Protein AF-A0A2G8DDV3-F1 (afdb_monomer)

Nearest PDB structures (foldseek):
  3pe9-assembly3_C  TM=7.704E-01  e=3.439E-06  Acetivibrio thermocellus
  3pdd-assembly1_A  TM=7.423E-01  e=7.185E-06  Acetivibrio thermocellus ATCC 27405
  3pe9-assembly4_D  TM=7.395E-01  e=3.334E-05  Acetivibrio thermocellus
  6fg9-assembly1_B  TM=5.458E-01  e=4.817E-03  Mus musculus
  6fg9-assembly1_A  TM=5.424E-01  e=6.158E-03  Mus musculus

pLDDT: mean 86.46, std 18.47, range [26.22, 98.81]

Radius of gyration: 33.82 Å; Cα contacts (8 Å, |Δi|>4): 525; chains: 1; bounding box: 75×40×112 Å

Foldseek 3Di:
DDPDPPDDDDPVVVPPPDDDDPPCPPPDPPDDPDDPPPDPPDAFAKAWDDWDAEEDQDQKIKTFIGTPDPVFAFQWKWKDKPPDDTDTDGPDGMDIDGDDDFAKMKMWMWTATPVRDIHPIDIGIYGNAFDDDEEEEEQQLDPVSVLLVVLCVVLVHDYHYDNQDALVNDDLVHAREYEYEFFHDPVSCVVVVHDLVNSLVRLLSNLVSCVVRNHAYEYEYEPACVRDDDSSVVVCVRRLLSHQAYEYAARNCVVVPSVVSCVVNVHHYDYDVHSSCVSVVSCVRGVD

Solvent-accessible surface area (backbone atoms only — not comparable to full-atom values): 16547 Å² total; per-residue (Å²): 141,82,86,82,80,83,84,74,94,69,70,83,73,74,72,74,81,79,84,86,68,96,85,54,91,86,78,71,79,81,72,83,80,79,80,80,79,80,75,82,78,77,76,56,47,58,43,85,72,47,55,67,62,51,74,38,74,66,66,57,46,54,38,30,49,47,69,71,54,85,86,62,59,72,61,30,26,34,34,28,53,69,85,52,70,79,39,87,48,46,84,65,51,68,47,76,50,62,80,73,70,77,26,81,47,36,44,36,39,30,43,26,31,77,86,69,51,67,31,58,67,46,74,40,53,30,26,33,38,70,48,66,37,32,34,39,28,36,42,42,49,21,80,39,42,58,63,49,54,53,28,36,54,76,34,70,52,75,66,49,80,43,63,75,74,54,39,89,75,63,42,69,83,68,31,16,23,39,38,36,22,52,24,58,27,71,67,47,26,54,77,69,76,44,51,73,68,58,47,55,50,50,53,49,45,34,53,55,41,28,59,76,61,68,29,45,32,31,36,36,35,61,66,36,52,89,58,58,52,72,70,26,44,55,50,47,69,63,48,51,78,67,21,68,32,37,41,32,25,46,63,52,39,76,83,43,58,58,59,55,50,24,63,75,59,74,27,50,76,46,72,26,92,45,70,79,50,48,24,53,58,49,15,69,61,60,59,91

Structure (mmCIF, N/CA/C/O backbone):
data_AF-A0A2G8DDV3-F1
#
_entry.id   AF-A0A2G8DDV3-F1
#
loop_
_atom_site.group_PDB
_atom_site.id
_atom_site.type_symbol
_atom_site.label_atom_id
_atom_site.label_alt_id
_atom_site.label_comp_id
_atom_site.label_asym_id
_atom_site.label_entity_id
_atom_site.label_seq_id
_atom_site.pdbx_PDB_ins_code
_atom_site.Cartn_x
_atom_site.Cartn_y
_atom_site.Cartn_z
_atom_site.occupancy
_atom_site.B_iso_or_equiv
_atom_site.auth_seq_id
_atom_site.auth_comp_id
_atom_site.auth_asym_id
_atom_site.auth_atom_id
_atom_site.pdbx_PDB_model_num
ATOM 1 N N . MET A 1 1 ? 45.404 6.954 -45.451 1.00 35.91 1 MET A N 1
ATOM 2 C CA . MET A 1 1 ? 45.390 7.289 -46.895 1.00 35.91 1 MET A CA 1
ATOM 3 C C . MET A 1 1 ? 45.253 6.018 -47.728 1.00 35.91 1 MET A C 1
ATOM 5 O O . MET A 1 1 ? 46.251 5.407 -48.080 1.00 35.91 1 MET A O 1
ATOM 9 N N . LYS A 1 2 ? 44.024 5.609 -48.042 1.00 26.22 2 LYS A N 1
ATOM 10 C CA . LYS A 1 2 ? 43.737 4.713 -49.169 1.00 26.22 2 LYS A CA 1
ATOM 11 C C . LYS A 1 2 ? 42.512 5.295 -49.867 1.00 26.22 2 LYS A C 1
ATOM 13 O O . LYS A 1 2 ? 41.401 5.153 -49.383 1.00 26.22 2 LYS A O 1
ATOM 18 N N . ARG A 1 3 ? 42.755 6.058 -50.936 1.00 29.06 3 ARG A N 1
ATOM 19 C CA . ARG A 1 3 ? 41.715 6.502 -51.867 1.00 29.06 3 ARG A CA 1
ATOM 20 C C . ARG A 1 3 ? 41.417 5.310 -52.770 1.00 29.06 3 ARG A C 1
ATOM 22 O O . ARG A 1 3 ? 42.224 5.002 -53.643 1.00 29.06 3 ARG A O 1
ATOM 29 N N . SER A 1 4 ? 40.313 4.617 -52.523 1.00 29.53 4 SER A N 1
ATOM 30 C CA . SER A 1 4 ? 39.780 3.657 -53.487 1.00 29.53 4 SER A CA 1
ATOM 31 C C . SER A 1 4 ? 39.094 4.446 -54.594 1.00 29.53 4 SER A C 1
ATOM 33 O O . SER A 1 4 ? 38.025 5.013 -54.403 1.00 29.53 4 SER A O 1
ATOM 35 N N . VAL A 1 5 ? 39.764 4.533 -55.740 1.00 35.25 5 VAL A N 1
ATOM 36 C CA . VAL A 1 5 ? 39.204 5.056 -56.985 1.00 35.25 5 VAL A CA 1
ATOM 37 C C . VAL A 1 5 ? 38.315 3.960 -57.567 1.00 35.25 5 VAL A C 1
ATOM 39 O O . VAL A 1 5 ? 38.819 3.005 -58.153 1.00 35.25 5 VAL A O 1
ATOM 42 N N . VAL A 1 6 ? 36.997 4.067 -57.389 1.00 33.72 6 VAL A N 1
ATOM 43 C CA . VAL A 1 6 ? 36.037 3.250 -58.144 1.00 33.72 6 VAL A CA 1
ATOM 44 C C . VAL A 1 6 ? 35.748 3.980 -59.453 1.00 33.72 6 VAL A C 1
ATOM 46 O O . VAL A 1 6 ? 34.862 4.820 -59.562 1.00 33.72 6 VAL A O 1
ATOM 49 N N . LEU A 1 7 ? 36.584 3.680 -60.443 1.00 37.41 7 LEU A N 1
ATOM 50 C CA . LEU A 1 7 ? 36.400 4.007 -61.850 1.00 37.41 7 LEU A CA 1
ATOM 51 C C . LEU A 1 7 ? 35.442 2.966 -62.445 1.00 37.41 7 LEU A C 1
ATOM 53 O O . LEU A 1 7 ? 35.885 1.865 -62.755 1.00 37.41 7 LEU A O 1
ATOM 57 N N . PHE A 1 8 ? 34.153 3.272 -62.615 1.00 32.81 8 PHE A N 1
ATOM 58 C CA . PHE A 1 8 ? 33.257 2.382 -63.365 1.00 32.81 8 PHE A CA 1
ATOM 59 C C . PHE A 1 8 ? 32.328 3.154 -64.314 1.00 32.81 8 PHE A C 1
ATOM 61 O O . PHE A 1 8 ? 31.275 3.660 -63.949 1.00 32.81 8 PHE A O 1
ATOM 68 N N . MET A 1 9 ? 32.774 3.233 -65.572 1.00 33.78 9 MET A N 1
ATOM 69 C CA . MET A 1 9 ? 31.971 2.889 -66.755 1.00 33.78 9 MET A CA 1
ATOM 70 C C . MET A 1 9 ? 30.574 3.523 -66.931 1.00 33.78 9 MET A C 1
ATOM 72 O O . MET A 1 9 ? 29.669 2.849 -67.405 1.00 33.78 9 MET A O 1
ATOM 76 N N . ILE A 1 10 ? 30.371 4.814 -66.652 1.00 33.78 10 ILE A N 1
ATOM 77 C CA . ILE A 1 10 ? 29.130 5.497 -67.104 1.00 33.78 10 ILE A CA 1
ATOM 78 C C . ILE A 1 10 ? 29.400 6.661 -68.076 1.00 33.78 10 ILE A C 1
ATOM 80 O O . ILE A 1 10 ? 28.550 7.005 -68.891 1.00 33.78 10 ILE A O 1
ATOM 84 N N . ILE A 1 11 ? 30.623 7.199 -68.130 1.00 35.09 11 ILE A N 1
ATOM 85 C CA . ILE A 1 11 ? 30.911 8.414 -68.923 1.00 35.09 11 ILE A CA 1
ATOM 86 C C . ILE A 1 11 ? 31.307 8.123 -70.392 1.00 35.09 11 ILE A C 1
ATOM 88 O O . ILE A 1 11 ? 31.357 9.029 -71.217 1.00 35.09 11 ILE A O 1
ATOM 92 N N . MET A 1 12 ? 31.509 6.862 -70.794 1.00 37.34 12 MET A N 1
ATOM 93 C CA . MET A 1 12 ? 31.898 6.524 -72.182 1.00 37.34 12 MET A CA 1
ATOM 94 C C . MET A 1 12 ? 30.744 6.523 -73.204 1.00 37.34 12 MET A C 1
ATOM 96 O O . MET A 1 12 ? 31.004 6.337 -74.388 1.00 37.34 12 MET A O 1
ATOM 100 N N . ALA A 1 13 ? 29.490 6.750 -72.794 1.00 34.31 13 ALA A N 1
ATOM 101 C CA . ALA A 1 13 ? 28.354 6.825 -73.724 1.00 34.31 13 ALA A CA 1
ATOM 102 C C . ALA A 1 13 ? 27.975 8.266 -74.122 1.00 34.31 13 ALA A C 1
ATOM 104 O O . ALA A 1 13 ? 27.385 8.469 -75.180 1.00 34.31 13 ALA A O 1
ATOM 105 N N . LEU A 1 14 ? 28.346 9.278 -73.326 1.00 33.53 14 LEU A N 1
ATOM 106 C CA . LEU A 1 14 ? 27.946 10.670 -73.584 1.00 33.53 14 LEU A CA 1
ATOM 107 C C . LEU A 1 14 ? 28.971 11.481 -74.396 1.00 33.53 14 LEU A C 1
ATOM 109 O O . LEU A 1 14 ? 28.662 12.576 -74.854 1.00 33.53 14 LEU A O 1
ATOM 113 N N . VAL A 1 15 ? 30.179 10.947 -74.607 1.00 39.88 15 VAL A N 1
ATOM 114 C CA . VAL A 1 15 ? 31.268 11.649 -75.319 1.00 39.88 15 VAL A CA 1
ATOM 115 C C . VAL A 1 15 ? 31.214 11.442 -76.846 1.00 39.88 15 VAL A C 1
ATOM 117 O O . VAL A 1 15 ? 31.909 12.129 -77.585 1.00 39.88 15 VAL A O 1
ATOM 120 N N . PHE A 1 16 ? 30.341 10.569 -77.366 1.00 38.19 16 PHE A N 1
ATOM 121 C CA . PHE A 1 16 ? 30.299 10.243 -78.803 1.00 38.19 16 PHE A CA 1
ATOM 122 C C . PHE A 1 16 ? 29.261 11.003 -79.655 1.00 38.19 16 PHE A C 1
ATOM 124 O O . PHE A 1 16 ? 29.126 10.697 -80.836 1.00 38.19 16 PHE A O 1
ATOM 131 N N . VAL A 1 17 ? 28.551 12.008 -79.121 1.00 41.81 17 VAL A N 1
ATOM 132 C CA . VAL A 1 17 ? 27.507 12.737 -79.889 1.00 41.81 17 VAL A CA 1
ATOM 133 C C . VAL A 1 17 ? 27.981 14.072 -80.489 1.00 41.81 17 VAL A C 1
ATOM 135 O O . VAL A 1 17 ? 27.281 14.659 -81.306 1.00 41.81 17 VAL A O 1
ATOM 138 N N . PHE A 1 18 ? 29.204 14.530 -80.211 1.00 41.84 18 PHE A N 1
ATOM 139 C CA . PHE A 1 18 ? 29.724 15.776 -80.795 1.00 41.84 18 PHE A CA 1
ATOM 140 C C . PHE A 1 18 ? 31.041 15.563 -81.545 1.00 41.84 18 PHE A C 1
ATOM 142 O O . PHE A 1 18 ? 32.090 16.065 -81.158 1.00 41.84 18 PHE A O 1
ATOM 149 N N . SER A 1 19 ? 30.985 14.833 -82.660 1.00 45.56 19 SER A N 1
ATOM 150 C CA . SER A 1 19 ? 32.029 14.877 -83.688 1.00 45.56 19 SER A CA 1
ATOM 151 C C . SER A 1 19 ? 31.437 15.527 -84.937 1.00 45.56 19 SER A C 1
ATOM 153 O O . SER A 1 19 ? 30.688 14.890 -85.672 1.00 45.56 19 SER A O 1
ATOM 155 N N . GLY A 1 20 ? 31.701 16.823 -85.135 1.00 46.66 20 GLY A N 1
ATOM 156 C CA . GLY A 1 20 ? 31.293 17.520 -86.361 1.00 46.66 20 GLY A CA 1
ATOM 157 C C . GLY A 1 20 ? 30.912 18.996 -86.242 1.00 46.66 20 GLY A C 1
ATOM 158 O O . GLY A 1 20 ? 30.152 19.471 -87.079 1.00 46.66 20 GLY A O 1
ATOM 159 N N . CYS A 1 21 ? 31.389 19.743 -85.241 1.00 42.66 21 CYS A N 1
ATOM 160 C CA . CYS A 1 21 ? 31.184 21.194 -85.222 1.00 42.66 21 CYS A CA 1
ATOM 161 C C . CYS A 1 21 ? 32.408 21.921 -84.644 1.00 42.66 21 CYS A C 1
ATOM 163 O O . CYS A 1 21 ? 32.582 21.995 -83.431 1.00 42.66 21 CYS A O 1
ATOM 165 N N . ASP A 1 22 ? 33.244 22.482 -85.520 1.00 50.69 22 ASP A N 1
ATOM 166 C CA . ASP A 1 22 ? 34.456 23.256 -85.183 1.00 50.69 22 ASP A CA 1
ATOM 167 C C . ASP A 1 22 ? 34.160 24.666 -84.615 1.00 50.69 22 ASP A C 1
ATOM 169 O O . ASP A 1 22 ? 35.041 25.516 -84.526 1.00 50.69 22 ASP A O 1
ATOM 173 N N . ALA A 1 23 ? 32.918 24.938 -84.198 1.00 45.28 23 ALA A N 1
ATOM 174 C CA . ALA A 1 23 ? 32.485 26.247 -83.695 1.00 45.28 23 ALA A CA 1
ATOM 175 C C . ALA A 1 23 ? 32.299 26.319 -82.163 1.00 45.28 23 ALA A C 1
ATOM 177 O O . ALA A 1 23 ? 31.832 27.336 -81.658 1.00 45.28 23 ALA A O 1
ATOM 178 N N . LEU A 1 24 ? 32.659 25.273 -81.407 1.00 45.22 24 LEU A N 1
ATOM 179 C CA . LEU A 1 24 ? 32.423 25.200 -79.950 1.00 45.22 24 LEU A CA 1
ATOM 180 C C . LEU A 1 24 ? 33.677 24.941 -79.095 1.00 45.22 24 LEU A C 1
ATOM 182 O O . LEU A 1 24 ? 33.560 24.749 -77.887 1.00 45.22 24 LEU A O 1
ATOM 186 N N . GLN A 1 25 ? 34.884 25.017 -79.669 1.00 45.94 25 GLN A N 1
ATOM 187 C CA . GLN A 1 25 ? 36.150 24.818 -78.934 1.00 45.94 25 GLN A CA 1
ATOM 188 C C . GLN A 1 25 ? 36.437 25.871 -77.839 1.00 45.94 25 GLN A C 1
ATOM 190 O O . GLN A 1 25 ? 37.397 25.718 -77.090 1.00 45.94 25 GLN A O 1
ATOM 195 N N . GLY A 1 26 ? 35.617 26.921 -77.713 1.00 46.78 26 GLY A N 1
ATOM 196 C CA . GLY A 1 26 ? 35.783 27.983 -76.714 1.00 46.78 26 GLY A CA 1
ATOM 197 C C . GLY A 1 26 ? 34.807 27.966 -75.531 1.00 46.78 26 GLY A C 1
ATOM 198 O O . GLY A 1 26 ? 34.921 28.840 -74.678 1.00 46.78 26 GLY A O 1
ATOM 199 N N . LEU A 1 27 ? 33.843 27.036 -75.464 1.00 43.50 27 LEU A N 1
ATOM 200 C CA . LEU A 1 27 ? 32.751 27.097 -74.472 1.00 43.50 27 LEU A CA 1
ATOM 201 C C . LEU A 1 27 ? 32.620 25.850 -73.589 1.00 43.50 27 LEU A C 1
ATOM 203 O O . LEU A 1 27 ? 31.537 25.550 -73.102 1.00 43.50 27 LEU A O 1
ATOM 207 N N . LEU A 1 28 ? 33.698 25.100 -73.384 1.00 43.16 28 LEU A N 1
ATOM 208 C CA . LEU A 1 28 ? 33.704 23.982 -72.442 1.00 43.16 28 LEU A CA 1
ATOM 209 C C . LEU A 1 28 ? 35.059 23.932 -71.738 1.00 43.16 28 LEU A C 1
ATOM 211 O O . LEU A 1 28 ? 35.923 23.129 -72.075 1.00 43.16 28 LEU A O 1
ATOM 215 N N . SER A 1 29 ? 35.245 24.804 -70.749 1.00 48.34 29 SER A N 1
ATOM 216 C CA . SER A 1 29 ? 36.131 24.463 -69.638 1.00 48.34 29 SER A CA 1
ATOM 217 C C . SER A 1 29 ? 35.295 23.593 -68.702 1.00 48.34 29 SER A C 1
ATOM 219 O O . SER A 1 29 ? 34.341 24.121 -68.129 1.00 48.34 29 SER A O 1
ATOM 221 N N . PRO A 1 30 ? 35.546 22.278 -68.573 1.00 52.75 30 PRO A N 1
ATOM 222 C CA . PRO A 1 30 ? 34.836 21.490 -67.582 1.00 52.75 30 PRO A CA 1
ATOM 223 C C . PRO A 1 30 ? 35.307 21.962 -66.207 1.00 52.75 30 PRO A C 1
ATOM 225 O O . PRO A 1 30 ? 36.415 21.642 -65.775 1.00 52.75 30 PRO A O 1
ATOM 228 N N . GLU A 1 31 ? 34.495 22.771 -65.530 1.00 56.03 31 GLU A N 1
ATOM 229 C CA . GLU A 1 31 ? 34.665 22.965 -64.095 1.00 56.03 31 GLU A CA 1
ATOM 230 C C . GLU A 1 31 ? 34.527 21.585 -63.429 1.00 56.03 31 GLU A C 1
ATOM 232 O O . GLU A 1 31 ? 33.610 20.830 -63.776 1.00 56.03 31 GLU A O 1
ATOM 237 N N . PRO A 1 32 ? 35.449 21.187 -62.536 1.00 53.03 32 PRO A N 1
ATOM 238 C CA . PRO A 1 32 ? 35.330 19.913 -61.848 1.00 53.03 32 PRO A CA 1
ATOM 239 C C . PRO A 1 32 ? 34.059 19.933 -60.993 1.00 53.03 32 PRO A C 1
ATOM 241 O O . PRO A 1 32 ? 33.961 20.680 -60.025 1.00 53.03 32 PRO A O 1
ATOM 244 N N . VAL A 1 33 ? 33.077 19.110 -61.360 1.00 55.12 33 VAL A N 1
ATOM 245 C CA . VAL A 1 33 ? 31.898 18.860 -60.527 1.00 55.12 33 VAL A CA 1
ATOM 246 C C . VAL A 1 33 ? 32.346 17.968 -59.371 1.00 55.12 33 VAL A C 1
ATOM 248 O O . VAL A 1 33 ? 32.569 16.770 -59.555 1.00 55.12 33 VAL A O 1
ATOM 251 N N . GLU A 1 34 ? 32.520 18.545 -58.182 1.00 55.88 34 GLU A N 1
ATOM 252 C CA . GLU A 1 34 ? 32.677 17.762 -56.957 1.00 55.88 34 GLU A CA 1
ATOM 253 C C . GLU A 1 34 ? 31.328 17.126 -56.606 1.00 55.88 34 GLU A C 1
ATOM 255 O O . GLU A 1 34 ? 30.378 17.797 -56.209 1.00 55.88 34 GLU A O 1
ATOM 260 N N . VAL A 1 35 ? 31.231 15.808 -56.778 1.00 54.25 35 VAL A N 1
ATOM 261 C CA . VAL A 1 35 ? 30.110 15.027 -56.253 1.00 54.25 35 VAL A CA 1
ATOM 262 C C . VAL A 1 35 ? 30.344 14.855 -54.755 1.00 54.25 35 VAL A C 1
ATOM 264 O O . VAL A 1 35 ? 31.166 14.037 -54.341 1.00 54.25 35 VAL A O 1
ATOM 267 N N . ILE A 1 36 ? 29.643 15.644 -53.942 1.00 59.91 36 ILE A N 1
ATOM 268 C CA . ILE A 1 36 ? 29.572 15.433 -52.496 1.00 59.91 36 ILE A CA 1
ATOM 269 C C . ILE A 1 36 ? 28.618 14.257 -52.279 1.00 59.91 36 ILE A C 1
ATOM 271 O O . ILE A 1 36 ? 27.412 14.380 -52.476 1.00 59.91 36 ILE A O 1
ATOM 275 N N . VAL A 1 37 ? 29.167 13.092 -51.934 1.00 60.59 37 VAL A N 1
ATOM 276 C CA . VAL A 1 37 ? 28.365 11.980 -51.418 1.00 60.59 37 VAL A CA 1
ATOM 277 C C . VAL A 1 37 ? 28.055 12.323 -49.966 1.00 60.59 37 VAL A C 1
ATOM 279 O O . VAL A 1 37 ? 28.925 12.206 -49.105 1.00 60.59 37 VAL A O 1
ATOM 282 N N . GLU A 1 38 ? 26.844 12.809 -49.703 1.00 56.94 38 GLU A N 1
ATOM 283 C CA . GLU A 1 38 ? 26.316 12.859 -48.342 1.00 56.94 38 GLU A CA 1
ATOM 284 C C . GLU A 1 38 ? 26.029 11.416 -47.920 1.00 56.94 38 GLU A C 1
ATOM 286 O O . GLU A 1 38 ? 25.061 10.796 -48.357 1.00 56.94 38 GLU A O 1
ATOM 291 N N . GLU A 1 39 ? 26.949 10.835 -47.156 1.00 59.25 39 GLU A N 1
ATOM 292 C CA . GLU A 1 39 ? 26.774 9.510 -46.576 1.00 59.25 39 GLU A CA 1
ATOM 293 C C . GLU A 1 39 ? 25.693 9.618 -45.493 1.00 59.25 39 GLU A C 1
ATOM 295 O O . GLU A 1 39 ? 25.863 10.318 -44.493 1.00 59.25 39 GLU A O 1
ATOM 300 N N . GLU A 1 40 ? 24.544 8.985 -45.729 1.00 56.00 40 GLU A N 1
ATOM 301 C CA . GLU A 1 40 ? 23.436 8.952 -44.778 1.00 56.00 40 GLU A CA 1
ATOM 302 C C . GLU A 1 40 ? 23.895 8.193 -43.526 1.00 56.00 40 GLU A C 1
ATOM 304 O O . GLU A 1 40 ? 24.051 6.971 -43.526 1.00 56.00 40 GLU A O 1
ATOM 309 N N . THR A 1 41 ? 24.184 8.924 -42.449 1.00 58.22 41 THR A N 1
ATOM 310 C CA . THR A 1 41 ? 24.564 8.319 -41.173 1.00 58.22 41 THR A CA 1
ATOM 311 C C . THR A 1 41 ? 23.350 7.626 -40.568 1.00 58.22 41 THR A C 1
ATOM 313 O O . THR A 1 41 ? 22.505 8.277 -39.954 1.00 58.22 41 THR A O 1
ATOM 316 N N . VAL A 1 42 ? 23.269 6.304 -40.728 1.00 66.62 42 VAL A N 1
ATOM 317 C CA . VAL A 1 42 ? 22.264 5.477 -40.053 1.00 66.62 42 VAL A CA 1
ATOM 318 C C . VAL A 1 42 ? 22.492 5.573 -38.546 1.00 66.62 42 VAL A C 1
ATOM 320 O O . VAL A 1 42 ? 23.534 5.160 -38.025 1.00 66.62 42 VAL A O 1
ATOM 323 N N . GLU A 1 43 ? 21.529 6.159 -37.840 1.00 81.06 43 GLU A N 1
ATOM 324 C CA . GLU A 1 43 ? 21.604 6.314 -36.393 1.00 81.06 43 GLU A CA 1
ATOM 325 C C . GLU A 1 43 ? 21.608 4.950 -35.691 1.00 81.06 43 GLU A C 1
ATOM 327 O O . GLU A 1 43 ? 20.745 4.105 -35.920 1.00 81.06 43 GLU A O 1
ATOM 332 N N . PHE A 1 44 ? 22.565 4.739 -34.786 1.00 91.88 44 PHE A N 1
ATOM 333 C CA . PHE A 1 44 ? 22.648 3.504 -34.013 1.00 91.88 44 PHE A CA 1
ATOM 334 C C . PHE A 1 44 ? 21.599 3.510 -32.893 1.00 91.88 44 PHE A C 1
ATOM 336 O O . PHE A 1 44 ? 21.751 4.177 -31.863 1.00 91.88 44 PHE A O 1
ATOM 343 N N . ARG A 1 45 ? 20.520 2.754 -33.100 1.00 93.25 45 ARG A N 1
ATOM 344 C CA . ARG A 1 45 ? 19.363 2.693 -32.206 1.00 93.25 45 ARG A CA 1
ATOM 345 C C . ARG A 1 45 ? 18.972 1.261 -31.868 1.00 93.25 45 ARG A C 1
ATOM 347 O O . ARG A 1 45 ? 19.188 0.326 -32.632 1.00 93.25 45 ARG A O 1
ATOM 354 N N . ILE A 1 46 ? 18.372 1.125 -30.698 1.00 95.88 46 ILE A N 1
ATOM 355 C CA . ILE A 1 46 ? 17.731 -0.088 -30.197 1.00 95.88 46 ILE A CA 1
ATOM 356 C C . ILE A 1 46 ? 16.276 0.265 -29.858 1.00 95.88 46 ILE A C 1
ATOM 358 O O . ILE A 1 46 ? 15.985 1.415 -29.522 1.00 95.88 46 ILE A O 1
ATOM 362 N N . ALA A 1 47 ? 15.373 -0.713 -29.907 1.00 96.19 47 ALA A N 1
ATOM 363 C CA . ALA A 1 47 ? 13.943 -0.544 -29.651 1.00 96.19 47 ALA A CA 1
ATOM 364 C C . ALA A 1 47 ? 13.478 -1.306 -28.400 1.00 96.19 47 ALA A C 1
ATOM 366 O O . ALA A 1 47 ? 13.980 -2.387 -28.083 1.00 96.19 47 ALA A O 1
ATOM 367 N N . LYS A 1 48 ? 12.484 -0.751 -27.692 1.00 97.06 48 LYS A N 1
ATOM 368 C CA . LYS A 1 48 ? 11.825 -1.426 -26.562 1.00 97.06 48 LYS A CA 1
ATOM 369 C C . LYS A 1 48 ? 10.910 -2.534 -27.077 1.00 97.06 48 LYS A C 1
ATOM 371 O O . LYS A 1 48 ? 10.083 -2.277 -27.946 1.00 97.06 48 LYS A O 1
ATOM 376 N N . VAL A 1 49 ? 10.995 -3.718 -26.475 1.00 97.38 49 VAL A N 1
ATOM 377 C CA . VAL A 1 49 ? 10.092 -4.845 -26.756 1.00 97.38 49 VAL A CA 1
ATOM 378 C C . VAL A 1 49 ? 9.102 -5.036 -25.602 1.00 97.38 49 VAL A C 1
ATOM 380 O O . VAL A 1 49 ? 7.894 -4.983 -25.817 1.00 97.38 49 VAL A O 1
ATOM 383 N N . LYS A 1 50 ? 9.591 -5.190 -24.364 1.00 95.62 50 LYS A N 1
ATOM 384 C CA . LYS A 1 50 ? 8.773 -5.345 -23.147 1.00 95.62 50 LYS A CA 1
ATOM 385 C C . LYS A 1 50 ? 9.412 -4.607 -21.974 1.00 95.62 50 LYS A C 1
ATOM 387 O O . LYS A 1 50 ? 10.621 -4.401 -21.930 1.00 95.62 50 LYS A O 1
ATOM 392 N N . GLY A 1 51 ? 8.590 -4.195 -21.022 1.00 93.12 51 GLY A N 1
ATOM 393 C CA . GLY A 1 51 ? 9.028 -3.649 -19.742 1.00 93.12 51 GLY A CA 1
ATOM 394 C C . GLY A 1 51 ? 7.906 -2.879 -19.063 1.00 93.12 51 GLY A C 1
ATOM 395 O O . GLY A 1 51 ? 6.972 -2.455 -19.750 1.00 93.12 51 GLY A O 1
ATOM 396 N N . PRO A 1 52 ? 7.972 -2.688 -17.737 1.00 88.88 52 PRO A N 1
ATOM 397 C CA . PRO A 1 52 ? 6.997 -1.871 -17.038 1.00 88.88 52 PRO A CA 1
ATOM 398 C C . PRO A 1 52 ? 7.045 -0.427 -17.543 1.00 88.88 52 PRO A C 1
ATOM 400 O O . PRO A 1 52 ? 8.099 0.126 -17.875 1.00 88.88 52 PRO A O 1
ATOM 403 N N . SER A 1 53 ? 5.879 0.201 -17.567 1.00 80.88 53 SER A N 1
ATOM 404 C CA . SER A 1 53 ? 5.716 1.626 -17.829 1.00 80.88 53 SER A CA 1
ATOM 405 C C . SER A 1 53 ? 4.711 2.186 -16.840 1.00 80.88 53 SER A C 1
ATOM 407 O O . SER A 1 53 ? 3.690 1.551 -16.592 1.00 80.88 53 SER A O 1
ATOM 409 N N . GLY A 1 54 ? 4.967 3.374 -16.299 1.00 78.38 54 GLY A N 1
ATOM 410 C CA . GLY A 1 54 ? 4.085 3.930 -15.273 1.00 78.38 54 GLY A CA 1
ATOM 411 C C . GLY A 1 54 ? 4.213 3.165 -13.955 1.00 78.38 54 GLY A C 1
ATOM 412 O O . GLY A 1 54 ? 5.323 2.853 -13.541 1.00 78.38 54 GLY A O 1
ATOM 413 N N . ARG A 1 55 ? 3.105 2.894 -13.262 1.00 73.94 55 ARG A N 1
ATOM 414 C CA . ARG A 1 55 ? 3.118 2.219 -11.952 1.00 73.94 55 ARG A CA 1
ATOM 415 C C . ARG A 1 55 ? 3.031 0.697 -12.091 1.00 73.94 55 ARG A C 1
ATOM 417 O O . ARG A 1 55 ? 2.347 0.209 -12.980 1.00 73.94 55 ARG A O 1
ATOM 424 N N . THR A 1 56 ? 3.710 -0.024 -11.203 1.00 79.38 56 THR A N 1
ATOM 425 C CA . THR A 1 56 ? 3.701 -1.492 -11.113 1.00 79.38 56 THR A CA 1
ATOM 426 C C . THR A 1 56 ? 3.738 -1.926 -9.648 1.00 79.38 56 THR A C 1
ATOM 428 O O . THR A 1 56 ? 4.375 -1.263 -8.829 1.00 79.38 56 THR A O 1
ATOM 431 N N . ASP A 1 57 ? 3.080 -3.032 -9.329 1.00 76.50 57 ASP A N 1
ATOM 432 C CA . ASP A 1 57 ? 3.120 -3.740 -8.041 1.00 76.50 57 ASP A CA 1
ATOM 433 C C . ASP A 1 57 ? 3.961 -5.026 -8.109 1.00 76.50 57 ASP A C 1
ATOM 435 O O . ASP A 1 57 ? 4.241 -5.642 -7.085 1.00 76.50 57 ASP A O 1
ATOM 439 N N . GLU A 1 58 ? 4.392 -5.415 -9.309 1.00 83.56 58 GLU A N 1
ATOM 440 C CA . GLU A 1 58 ? 5.325 -6.519 -9.507 1.00 83.56 58 GLU A CA 1
ATOM 441 C C . GLU A 1 58 ? 6.634 -6.274 -8.745 1.00 83.56 58 GLU A C 1
ATOM 443 O O . GLU A 1 58 ? 7.253 -5.216 -8.878 1.00 83.56 58 GLU A O 1
ATOM 448 N N . GLU A 1 59 ? 7.099 -7.276 -7.996 1.00 83.50 59 GLU A N 1
ATOM 449 C CA . GLU A 1 59 ? 8.405 -7.265 -7.313 1.00 83.50 59 GLU A CA 1
ATOM 450 C C . GLU A 1 59 ? 9.576 -7.566 -8.266 1.00 83.50 59 GLU A C 1
ATOM 452 O O . GLU A 1 59 ? 10.752 -7.491 -7.887 1.00 83.50 59 GLU A O 1
ATOM 457 N N . THR A 1 60 ? 9.243 -7.943 -9.505 1.00 91.38 60 THR A N 1
ATOM 458 C CA . THR A 1 60 ? 10.182 -8.243 -10.584 1.00 91.38 60 THR A CA 1
ATOM 459 C C . THR A 1 60 ? 9.778 -7.524 -11.864 1.00 91.38 60 THR A C 1
ATOM 461 O O . THR A 1 60 ? 8.696 -7.736 -12.404 1.00 91.38 60 THR A O 1
ATOM 464 N N . ALA A 1 61 ? 10.692 -6.728 -12.406 1.00 94.06 61 ALA A N 1
ATOM 465 C CA . ALA A 1 61 ? 10.525 -6.034 -13.671 1.00 94.06 61 ALA A CA 1
ATOM 466 C C . ALA A 1 61 ? 11.365 -6.728 -14.743 1.00 94.06 61 ALA A C 1
ATOM 468 O O . ALA A 1 61 ? 12.587 -6.810 -14.617 1.00 94.06 61 ALA A O 1
ATOM 469 N N . VAL A 1 62 ? 10.715 -7.213 -15.803 1.00 96.56 62 VAL A N 1
ATOM 470 C CA . VAL A 1 62 ? 11.388 -7.846 -16.949 1.00 96.56 62 VAL A CA 1
ATOM 471 C C . VAL A 1 62 ? 11.434 -6.870 -18.118 1.00 96.56 62 VAL A C 1
ATOM 473 O O . VAL A 1 62 ? 10.387 -6.472 -18.631 1.00 96.56 62 VAL A O 1
ATOM 476 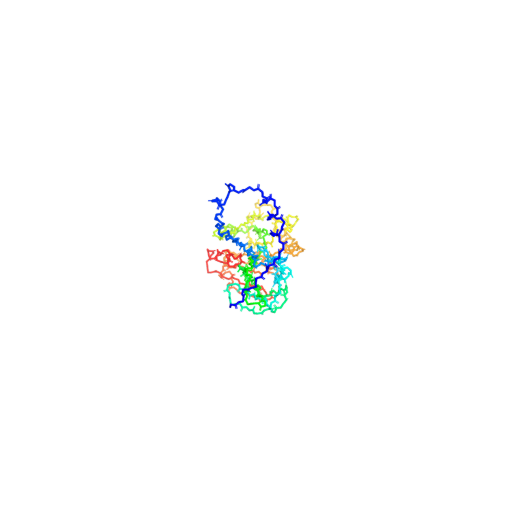N N . PHE A 1 63 ? 12.639 -6.505 -18.545 1.00 97.50 63 PHE A N 1
ATOM 477 C CA . PHE A 1 63 ? 12.907 -5.590 -19.653 1.00 97.50 63 PHE A CA 1
ATOM 478 C C . PHE A 1 63 ? 13.451 -6.366 -20.843 1.00 97.50 63 PHE A C 1
ATOM 480 O O . PHE A 1 63 ? 14.381 -7.148 -20.676 1.00 97.50 63 PHE A O 1
ATOM 487 N N . THR A 1 64 ? 12.924 -6.116 -22.039 1.00 98.06 64 THR A N 1
ATOM 488 C CA . THR A 1 64 ? 13.465 -6.677 -23.282 1.00 98.06 64 THR A CA 1
ATOM 489 C C . THR A 1 64 ? 13.607 -5.612 -24.356 1.00 98.06 64 THR A C 1
ATOM 491 O O . THR A 1 64 ? 12.790 -4.688 -24.461 1.00 98.06 64 THR A O 1
ATOM 494 N N . TRP A 1 65 ? 14.652 -5.741 -25.167 1.00 97.50 65 TRP A N 1
ATOM 495 C CA . TRP A 1 65 ? 14.972 -4.827 -26.263 1.00 97.50 65 TRP A CA 1
ATOM 496 C C . TRP A 1 65 ? 15.436 -5.584 -27.505 1.00 97.50 65 TRP A C 1
ATOM 498 O O . TRP A 1 65 ? 15.704 -6.781 -27.465 1.00 97.50 65 TRP A O 1
ATOM 508 N N . THR A 1 66 ? 15.521 -4.876 -28.626 1.00 96.31 66 THR A N 1
ATOM 509 C CA . THR A 1 66 ? 16.050 -5.408 -29.884 1.00 96.31 66 THR A CA 1
ATOM 510 C C . THR A 1 66 ? 16.844 -4.345 -30.637 1.00 96.31 66 THR A C 1
ATOM 512 O O . THR A 1 66 ? 16.689 -3.151 -30.374 1.00 96.31 66 THR A O 1
ATOM 515 N N . ILE A 1 67 ? 17.721 -4.769 -31.545 1.00 94.31 67 ILE A N 1
ATOM 516 C CA . ILE A 1 67 ? 18.472 -3.873 -32.425 1.00 94.31 67 ILE A CA 1
ATOM 517 C C . ILE A 1 67 ? 17.592 -3.437 -33.603 1.00 94.31 67 ILE A C 1
ATOM 519 O O . ILE A 1 67 ? 16.897 -4.266 -34.183 1.00 94.31 67 ILE A O 1
ATOM 523 N N . GLU A 1 68 ? 17.589 -2.145 -33.945 1.00 91.62 68 GLU A N 1
ATOM 524 C CA . GLU A 1 68 ? 16.819 -1.660 -35.107 1.00 91.62 68 GLU A CA 1
ATOM 525 C C . GLU A 1 68 ? 17.546 -1.923 -36.435 1.00 91.62 68 GLU A C 1
ATOM 527 O O . GLU A 1 68 ? 16.903 -2.108 -37.465 1.00 91.62 68 GLU A O 1
ATOM 532 N N . ASP A 1 69 ? 18.879 -1.971 -36.395 1.00 88.56 69 ASP A N 1
ATOM 533 C CA . ASP A 1 69 ? 19.764 -2.254 -37.526 1.00 88.56 69 ASP A CA 1
ATOM 534 C C . ASP A 1 69 ? 20.272 -3.711 -37.450 1.00 88.56 69 ASP A C 1
ATOM 536 O O . ASP A 1 69 ? 21.222 -3.990 -36.712 1.00 88.56 69 ASP A O 1
ATOM 540 N N . PRO A 1 70 ? 19.639 -4.666 -38.157 1.00 80.94 70 PRO A N 1
ATOM 541 C CA . PRO A 1 70 ? 19.963 -6.088 -38.041 1.00 80.94 70 PRO A CA 1
ATOM 542 C C . PRO A 1 70 ? 21.338 -6.450 -38.617 1.00 80.94 70 PRO A C 1
ATOM 544 O O . PRO A 1 70 ? 21.888 -7.490 -38.253 1.00 80.94 70 PRO A O 1
ATOM 547 N N . ASP A 1 71 ? 21.899 -5.612 -39.494 1.00 86.12 71 ASP A N 1
ATOM 548 C CA . ASP A 1 71 ? 23.217 -5.836 -40.094 1.00 86.12 71 ASP A CA 1
ATOM 549 C C . ASP A 1 71 ? 24.352 -5.360 -39.169 1.00 86.12 71 ASP A C 1
ATOM 551 O O . ASP A 1 71 ? 25.521 -5.731 -39.346 1.00 86.12 71 ASP A O 1
ATOM 555 N N . ARG A 1 72 ? 24.023 -4.567 -38.140 1.00 89.75 72 ARG A N 1
ATOM 556 C CA . ARG A 1 72 ? 24.986 -4.083 -37.152 1.00 89.75 72 ARG A CA 1
ATOM 557 C C . ARG A 1 72 ? 25.370 -5.179 -36.164 1.00 89.75 72 ARG A C 1
ATOM 559 O O . ARG A 1 72 ? 24.557 -5.692 -35.401 1.00 89.75 72 ARG A O 1
ATOM 566 N N . GLN A 1 73 ? 26.666 -5.473 -36.109 1.00 93.06 73 GLN A N 1
ATOM 567 C CA . GLN A 1 73 ? 27.221 -6.439 -35.164 1.00 93.06 73 GLN A CA 1
ATOM 568 C C . GLN A 1 73 ? 27.438 -5.803 -33.789 1.00 93.06 73 GLN A C 1
ATOM 570 O O . GLN A 1 73 ? 28.246 -4.883 -33.634 1.00 93.06 73 GLN A O 1
ATOM 575 N N . ILE A 1 74 ? 26.732 -6.327 -32.790 1.00 95.81 74 ILE A N 1
ATOM 576 C CA . ILE A 1 74 ? 26.826 -5.891 -31.396 1.00 95.81 74 ILE A CA 1
ATOM 577 C C . ILE A 1 74 ? 27.949 -6.652 -30.697 1.00 95.81 74 ILE A C 1
ATOM 579 O O . ILE A 1 74 ? 28.027 -7.876 -30.782 1.00 95.81 74 ILE A O 1
ATOM 583 N N . ALA A 1 75 ? 28.823 -5.913 -30.018 1.00 96.25 75 ALA A N 1
ATOM 584 C CA . ALA A 1 75 ? 29.861 -6.472 -29.161 1.00 96.25 75 ALA A CA 1
ATOM 585 C C . ALA A 1 75 ? 29.359 -6.672 -27.729 1.00 96.25 75 ALA A C 1
ATOM 587 O O . ALA A 1 75 ? 2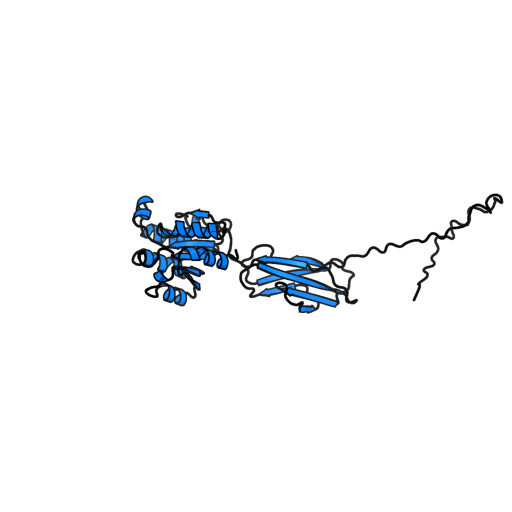9.734 -7.652 -27.089 1.00 96.25 75 ALA A O 1
ATOM 588 N N . ASN A 1 76 ? 28.528 -5.749 -27.234 1.00 96.75 76 ASN A N 1
ATOM 589 C CA . ASN A 1 76 ? 28.060 -5.756 -25.854 1.00 96.75 76 ASN A CA 1
ATOM 590 C C . ASN A 1 76 ? 26.788 -4.906 -25.661 1.00 96.75 76 ASN A C 1
ATOM 592 O O . ASN A 1 76 ? 26.577 -3.919 -26.362 1.00 96.75 76 ASN A O 1
ATOM 596 N N . TYR A 1 77 ? 25.981 -5.245 -24.663 1.00 97.69 77 TYR A N 1
ATOM 597 C CA . TYR A 1 77 ? 24.980 -4.387 -24.050 1.00 97.69 77 TYR A CA 1
ATOM 598 C C . TYR A 1 77 ? 25.455 -3.971 -22.667 1.00 97.69 77 TYR A C 1
ATOM 600 O O . TYR A 1 77 ? 25.996 -4.767 -21.904 1.00 97.69 77 TYR A O 1
ATOM 608 N N . GLU A 1 78 ? 25.182 -2.727 -22.309 1.00 98.00 78 GLU A N 1
ATOM 609 C CA . GLU A 1 78 ? 25.362 -2.251 -20.947 1.00 98.00 78 GLU A CA 1
ATOM 610 C C . GLU A 1 78 ? 24.039 -1.719 -20.432 1.00 98.00 78 GLU A C 1
ATOM 612 O O . GLU A 1 78 ? 23.313 -1.040 -21.165 1.00 98.00 78 GLU A O 1
ATOM 617 N N . PHE A 1 79 ? 23.746 -1.975 -19.161 1.00 97.81 79 PHE A N 1
ATOM 618 C CA . PHE A 1 79 ? 22.595 -1.384 -18.496 1.00 97.81 79 PHE A CA 1
ATOM 619 C C . PHE A 1 79 ? 23.003 -0.623 -17.244 1.00 97.81 79 PHE A C 1
ATOM 621 O O . PHE A 1 79 ? 24.046 -0.874 -16.646 1.00 97.81 79 PHE A O 1
ATOM 628 N N . ARG A 1 80 ? 22.140 0.285 -16.804 1.00 97.69 80 ARG A N 1
ATOM 629 C CA . ARG A 1 80 ? 22.227 0.895 -15.478 1.00 97.69 80 ARG A CA 1
ATOM 630 C C . ARG A 1 80 ? 20.845 1.058 -14.870 1.00 97.69 80 ARG A C 1
ATOM 632 O O . ARG A 1 80 ? 19.830 1.101 -15.567 1.00 97.69 80 ARG A O 1
ATOM 639 N N . LYS A 1 81 ? 20.830 1.159 -13.548 1.00 96.94 81 LYS A N 1
ATOM 640 C CA . LYS A 1 81 ? 19.628 1.314 -12.730 1.00 96.94 81 LYS A CA 1
ATOM 641 C C . LYS A 1 81 ? 19.719 2.634 -11.988 1.00 96.94 81 LYS A C 1
ATOM 643 O O . LYS A 1 81 ? 20.778 2.942 -11.447 1.00 96.94 81 LYS A O 1
ATOM 648 N N . ASP A 1 82 ? 18.636 3.398 -11.980 1.00 96.19 82 ASP A N 1
ATOM 649 C CA . ASP A 1 82 ? 18.482 4.616 -11.174 1.00 96.19 82 ASP A CA 1
ATOM 650 C C . ASP A 1 82 ? 19.636 5.621 -11.319 1.00 96.19 82 ASP A C 1
ATOM 652 O O . ASP A 1 82 ? 20.058 6.263 -10.361 1.00 96.19 82 ASP A O 1
ATOM 656 N N . GLY A 1 83 ? 20.162 5.751 -12.542 1.00 94.81 83 GLY A N 1
ATOM 657 C CA . GLY A 1 83 ? 21.271 6.656 -12.849 1.00 94.81 83 GLY A CA 1
ATOM 658 C C . GLY A 1 83 ? 22.635 6.234 -12.290 1.00 94.81 83 GLY A C 1
ATOM 659 O O . GLY A 1 83 ? 23.554 7.049 -12.311 1.00 94.81 83 GLY A O 1
ATOM 660 N N . GLY A 1 84 ? 22.777 4.996 -11.806 1.00 96.31 84 GLY A N 1
ATOM 661 C CA . GLY A 1 84 ? 24.047 4.429 -11.352 1.00 96.31 84 GLY A CA 1
ATOM 662 C C . GLY A 1 84 ? 25.043 4.138 -12.482 1.00 96.31 84 GLY A C 1
ATOM 663 O O . GLY A 1 84 ? 24.883 4.581 -13.623 1.00 96.31 84 GLY A O 1
ATOM 664 N N . ASP A 1 85 ? 26.079 3.366 -12.158 1.00 97.38 85 ASP A N 1
ATOM 665 C CA . ASP A 1 85 ? 27.119 2.988 -13.116 1.00 97.38 85 ASP A CA 1
ATOM 666 C C . ASP A 1 85 ? 26.599 2.019 -14.187 1.00 97.38 85 ASP A C 1
ATOM 668 O O . ASP A 1 85 ? 25.695 1.214 -13.945 1.00 97.38 85 ASP A O 1
ATOM 672 N N . TRP A 1 86 ? 27.191 2.099 -15.380 1.00 97.69 86 TRP A N 1
ATOM 673 C CA . TRP A 1 86 ? 26.941 1.150 -16.463 1.00 97.69 86 TRP A CA 1
ATOM 674 C C . TRP A 1 86 ? 27.584 -0.200 -16.138 1.00 97.69 86 TRP A C 1
ATOM 676 O O . TRP A 1 86 ? 28.767 -0.271 -15.807 1.00 97.69 86 TRP A O 1
ATOM 686 N N . LEU A 1 87 ? 26.790 -1.261 -16.235 1.00 97.31 87 LEU A 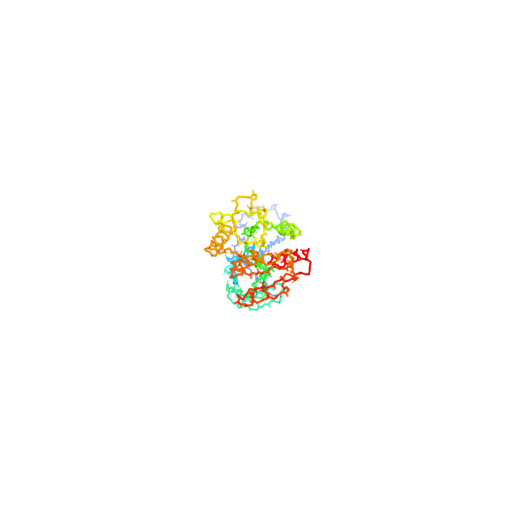N 1
ATOM 687 C CA . LEU A 1 87 ? 27.184 -2.643 -16.001 1.00 97.31 87 LEU A CA 1
ATOM 688 C C . LEU A 1 87 ? 27.127 -3.419 -17.313 1.00 97.31 87 LEU A C 1
ATOM 690 O O . LEU A 1 87 ? 26.137 -3.341 -18.041 1.00 97.31 87 LEU A O 1
ATOM 694 N N . GLU A 1 88 ? 28.180 -4.183 -17.582 1.00 95.38 88 GLU A N 1
ATOM 695 C CA . GLU A 1 88 ? 28.283 -5.061 -18.744 1.00 95.38 88 GLU A CA 1
ATOM 696 C C . GLU A 1 88 ? 27.263 -6.206 -18.667 1.00 95.38 88 GLU A C 1
ATOM 698 O O . GLU A 1 88 ? 27.065 -6.816 -17.612 1.00 95.38 88 GLU A O 1
ATOM 703 N N . PHE A 1 89 ? 26.603 -6.487 -19.791 1.00 92.81 89 PHE A N 1
ATOM 704 C CA . PHE A 1 89 ? 25.537 -7.483 -19.900 1.00 92.81 89 PHE A CA 1
ATOM 705 C C . PHE A 1 89 ? 25.667 -8.379 -21.140 1.00 92.81 89 PHE A C 1
ATOM 707 O O . PHE A 1 89 ? 24.748 -9.121 -21.490 1.00 92.81 89 PHE A O 1
ATOM 714 N N . CYS A 1 90 ? 26.839 -8.362 -21.777 1.00 92.50 90 CYS A N 1
ATOM 715 C CA . CYS A 1 90 ? 27.179 -9.205 -22.916 1.00 92.50 90 CYS A CA 1
ATOM 716 C C . CYS A 1 90 ? 26.153 -9.048 -24.051 1.00 92.50 90 CYS A C 1
ATOM 718 O O . CYS A 1 90 ? 25.871 -7.937 -24.479 1.00 92.50 90 CYS A O 1
ATOM 720 N N . LEU A 1 91 ? 25.602 -10.144 -24.576 1.00 95.25 91 LEU A N 1
ATOM 721 C CA . LEU A 1 91 ? 24.703 -10.130 -25.738 1.00 95.25 91 LEU A CA 1
ATOM 722 C C . LEU A 1 91 ? 23.256 -10.502 -25.392 1.00 95.25 91 LEU A C 1
ATOM 724 O O . LEU A 1 91 ? 22.447 -10.706 -26.294 1.00 95.25 91 LEU A O 1
ATOM 728 N N . GLU A 1 92 ? 22.928 -10.598 -24.104 1.00 94.81 92 GLU A N 1
ATOM 729 C CA . GLU A 1 92 ? 21.567 -10.886 -23.663 1.00 94.81 92 GLU A CA 1
ATOM 730 C C . GLU A 1 92 ? 20.645 -9.694 -23.954 1.00 94.81 92 GLU A C 1
ATOM 732 O O . GLU A 1 92 ? 21.027 -8.531 -23.811 1.00 94.81 92 GLU A O 1
ATOM 737 N N . THR A 1 93 ? 19.407 -9.986 -24.351 1.00 95.88 93 THR A N 1
ATOM 738 C CA . THR A 1 93 ? 18.401 -8.971 -24.716 1.00 95.88 93 THR A CA 1
ATOM 739 C C . THR A 1 93 ? 17.214 -8.931 -23.754 1.00 95.88 93 THR A C 1
ATOM 741 O O . THR A 1 93 ? 16.191 -8.310 -24.052 1.00 95.88 93 THR A O 1
ATOM 744 N N . GLU A 1 94 ? 17.332 -9.618 -22.617 1.00 97.44 94 GLU A N 1
ATOM 745 C CA . GLU A 1 94 ? 16.343 -9.658 -21.544 1.00 97.44 94 GLU A CA 1
ATOM 746 C C . GLU A 1 94 ? 17.020 -9.471 -20.186 1.00 97.44 94 GLU A C 1
ATOM 748 O O . GLU A 1 94 ? 17.981 -10.164 -19.865 1.00 97.44 94 GLU A O 1
ATOM 753 N N . TYR A 1 95 ? 16.493 -8.563 -19.363 1.00 96.81 95 TYR A N 1
ATOM 754 C CA . TYR A 1 95 ? 16.946 -8.362 -17.991 1.00 96.81 95 TYR A CA 1
ATOM 755 C C . TYR A 1 95 ? 15.779 -8.435 -17.010 1.00 96.81 95 TYR A C 1
ATOM 757 O O . TYR A 1 95 ? 14.820 -7.672 -17.123 1.00 96.81 95 TYR A O 1
ATOM 765 N N . ALA A 1 96 ? 15.889 -9.308 -16.007 1.00 96.25 96 ALA A N 1
ATOM 766 C CA . ALA A 1 96 ? 14.975 -9.356 -14.873 1.00 96.25 96 ALA A CA 1
ATOM 767 C C . ALA A 1 96 ? 15.593 -8.621 -13.677 1.00 96.25 96 ALA A C 1
ATOM 769 O O . ALA A 1 96 ? 16.582 -9.062 -13.088 1.00 96.25 96 ALA A O 1
ATOM 770 N N . TRP A 1 97 ? 15.004 -7.489 -13.303 1.00 95.75 97 TRP A N 1
ATOM 771 C CA . TRP A 1 97 ? 15.366 -6.770 -12.091 1.00 95.75 97 TRP A CA 1
ATOM 772 C C . TRP A 1 97 ? 14.431 -7.194 -10.962 1.00 95.75 97 TRP A C 1
ATOM 774 O O . TRP A 1 97 ? 13.234 -6.964 -11.052 1.00 95.75 97 TRP A O 1
ATOM 784 N N . THR A 1 98 ? 14.968 -7.787 -9.898 1.00 92.38 98 THR A N 1
ATOM 785 C CA . THR A 1 98 ? 14.221 -8.111 -8.674 1.00 92.38 98 THR A CA 1
ATOM 786 C C . THR A 1 98 ? 14.606 -7.175 -7.526 1.00 92.38 98 THR A C 1
ATOM 788 O O . THR A 1 98 ? 15.687 -6.577 -7.536 1.00 92.38 98 THR A O 1
ATOM 791 N N . SER A 1 99 ? 13.755 -7.099 -6.500 1.00 83.94 99 SER A N 1
ATOM 792 C CA . SER A 1 99 ? 14.084 -6.478 -5.204 1.00 83.94 99 SER A CA 1
ATOM 793 C C . SER A 1 99 ? 14.440 -4.983 -5.266 1.00 83.94 99 SER A C 1
ATOM 795 O O . SER A 1 99 ? 15.235 -4.500 -4.456 1.00 83.94 99 SER A O 1
ATOM 797 N N . TYR A 1 100 ? 13.869 -4.233 -6.212 1.00 86.19 100 TYR A N 1
ATOM 798 C CA . TYR A 1 100 ? 13.910 -2.769 -6.172 1.00 86.19 100 TYR A CA 1
ATOM 799 C C . TYR A 1 100 ? 13.024 -2.230 -5.037 1.00 86.19 100 TYR A C 1
ATOM 801 O O . TYR A 1 100 ? 12.019 -2.833 -4.658 1.00 86.19 100 TYR A O 1
ATOM 809 N N . SER A 1 101 ? 13.432 -1.111 -4.437 1.00 82.56 101 SER A N 1
ATOM 810 C CA . SER A 1 101 ? 12.686 -0.455 -3.355 1.00 82.56 101 SER A CA 1
ATOM 811 C C . SER A 1 101 ? 11.365 0.121 -3.861 1.00 82.56 101 SER A C 1
ATOM 813 O O . SER A 1 101 ? 11.227 0.381 -5.038 1.00 82.56 101 SER A O 1
ATOM 815 N N . ARG A 1 102 ? 10.379 0.392 -3.004 1.00 78.88 102 ARG A N 1
ATOM 816 C CA . ARG A 1 102 ? 9.220 1.186 -3.455 1.00 78.88 102 ARG A CA 1
ATOM 817 C C . ARG A 1 102 ? 9.662 2.590 -3.877 1.00 78.88 102 ARG A C 1
ATOM 819 O O . ARG A 1 102 ? 10.548 3.166 -3.248 1.00 78.88 102 ARG A O 1
ATOM 826 N N . GLY A 1 103 ? 9.006 3.143 -4.890 1.00 74.56 103 GLY A N 1
ATOM 827 C CA . GLY A 1 103 ? 9.274 4.471 -5.423 1.00 74.56 103 GLY A CA 1
ATOM 828 C C . GLY A 1 103 ? 9.515 4.484 -6.936 1.00 74.56 103 GLY A C 1
ATOM 829 O O . GLY A 1 103 ? 9.270 3.494 -7.632 1.00 74.56 103 GLY A O 1
ATOM 830 N N . PRO A 1 104 ? 9.920 5.642 -7.480 1.00 83.06 104 PRO A N 1
ATOM 831 C CA . PRO A 1 104 ? 10.263 5.777 -8.886 1.00 83.06 104 PRO A CA 1
ATOM 832 C C . PRO A 1 104 ? 11.589 5.078 -9.202 1.00 83.06 104 PRO A C 1
ATOM 834 O O . PRO A 1 104 ? 12.563 5.218 -8.468 1.00 83.06 104 PRO A O 1
ATOM 837 N N . HIS A 1 105 ? 11.626 4.408 -10.349 1.00 93.44 105 HIS A N 1
ATOM 838 C CA . HIS A 1 105 ? 12.784 3.717 -10.888 1.00 93.44 105 HIS A CA 1
ATOM 839 C C . HIS A 1 105 ? 13.011 4.043 -12.356 1.00 93.44 105 HIS A C 1
ATOM 841 O O . HIS A 1 105 ? 12.084 4.325 -13.128 1.00 93.44 105 HIS A O 1
ATOM 847 N N . SER A 1 106 ? 14.275 3.952 -12.751 1.00 95.88 106 SER A N 1
ATOM 848 C CA . SER A 1 106 ? 14.688 3.989 -14.146 1.00 95.88 106 SER A CA 1
ATOM 849 C C . SER A 1 106 ? 15.617 2.830 -14.470 1.00 95.88 106 SER A C 1
ATOM 851 O O . SER A 1 106 ? 16.557 2.541 -13.734 1.00 95.88 106 SER A O 1
ATOM 853 N N . PHE A 1 107 ? 15.346 2.175 -15.593 1.00 97.75 107 PHE A N 1
ATOM 854 C CA . PHE A 1 107 ? 16.234 1.183 -16.184 1.00 97.75 107 PHE A CA 1
ATOM 855 C C . PHE A 1 107 ? 16.673 1.704 -17.544 1.00 97.75 107 PHE A C 1
ATOM 857 O O . PHE A 1 107 ? 15.830 2.045 -18.379 1.00 97.75 107 PHE A O 1
ATOM 864 N N . GLU A 1 108 ? 17.980 1.793 -17.749 1.00 98.19 108 GLU A N 1
ATOM 865 C CA . GLU A 1 108 ? 18.564 2.238 -19.005 1.00 98.19 108 GLU A CA 1
ATOM 866 C C . GLU A 1 108 ? 19.429 1.145 -19.607 1.00 98.19 108 GLU A C 1
ATOM 868 O O . GLU A 1 108 ? 20.168 0.486 -18.882 1.00 98.19 108 GLU A O 1
ATOM 873 N N . VAL A 1 109 ? 19.373 0.992 -20.927 1.00 98.25 109 VAL A N 1
ATOM 874 C CA . VAL A 1 109 ? 20.230 0.067 -21.675 1.00 98.25 109 VAL A CA 1
ATOM 875 C C . VAL A 1 109 ? 20.749 0.740 -22.937 1.00 98.25 109 VAL A C 1
ATOM 877 O O . VAL A 1 109 ? 20.034 1.519 -23.571 1.00 98.25 109 VAL A O 1
ATOM 880 N N . ARG A 1 110 ? 21.994 0.445 -23.301 1.00 97.50 110 ARG A N 1
ATOM 881 C CA . ARG A 1 110 ? 22.619 0.864 -24.559 1.00 97.50 110 ARG A CA 1
ATOM 882 C C . ARG A 1 110 ? 23.423 -0.288 -25.146 1.00 97.50 110 ARG A C 1
ATOM 884 O O . ARG A 1 110 ? 23.917 -1.139 -24.411 1.00 97.50 110 ARG A O 1
ATOM 891 N N . ALA A 1 111 ? 23.559 -0.299 -26.461 1.00 97.44 111 ALA A N 1
ATOM 892 C CA . ALA A 1 111 ? 24.385 -1.260 -27.173 1.00 97.44 111 ALA A CA 1
ATOM 893 C C . ALA A 1 111 ? 25.734 -0.637 -27.540 1.00 97.44 111 ALA A C 1
ATOM 895 O O . ALA A 1 111 ? 25.803 0.559 -27.822 1.00 97.44 111 ALA A O 1
ATOM 896 N N . GLN A 1 112 ? 26.778 -1.455 -27.577 1.00 96.81 112 GLN A N 1
ATOM 897 C CA . GLN A 1 112 ? 28.080 -1.142 -28.142 1.00 96.81 112 GLN A CA 1
ATOM 898 C C . GLN A 1 112 ? 28.337 -2.067 -29.333 1.00 96.81 112 GLN A C 1
ATOM 900 O O . GLN A 1 112 ? 28.191 -3.285 -29.218 1.00 96.81 112 GLN A O 1
ATOM 905 N N . ASP A 1 113 ? 28.710 -1.510 -30.481 1.00 95.56 113 ASP A N 1
ATOM 906 C CA . ASP A 1 113 ? 29.074 -2.312 -31.649 1.00 95.56 113 ASP A CA 1
ATOM 907 C C . ASP A 1 113 ? 30.541 -2.774 -31.610 1.00 95.56 113 ASP A C 1
ATOM 909 O O . ASP A 1 113 ? 31.333 -2.357 -30.763 1.00 95.56 113 ASP A O 1
ATOM 913 N N . ILE A 1 114 ? 30.923 -3.645 -32.548 1.00 94.88 114 ILE A N 1
ATOM 914 C CA . ILE A 1 114 ? 32.299 -4.164 -32.669 1.00 94.88 114 ILE A CA 1
ATOM 915 C C . ILE A 1 114 ? 33.363 -3.090 -32.944 1.00 94.88 114 ILE A C 1
ATOM 917 O O . ILE A 1 114 ? 34.552 -3.347 -32.763 1.00 94.88 114 ILE A O 1
ATOM 921 N N . ASN A 1 115 ? 32.953 -1.895 -33.374 1.00 93.19 115 ASN A N 1
ATOM 922 C CA . ASN A 1 115 ? 33.841 -0.757 -33.601 1.00 93.19 115 ASN A CA 1
ATOM 923 C C . ASN A 1 115 ? 33.940 0.149 -32.361 1.00 93.19 115 ASN A C 1
ATOM 925 O O . ASN A 1 115 ? 34.653 1.152 -32.383 1.00 93.19 115 ASN A O 1
ATOM 929 N N . GLY A 1 116 ? 33.237 -0.202 -31.281 1.00 93.38 116 GLY A N 1
ATOM 930 C CA . GLY A 1 116 ? 33.216 0.521 -30.019 1.00 93.38 116 GLY A CA 1
ATOM 931 C C . GLY A 1 116 ? 32.248 1.703 -29.981 1.00 93.38 116 GLY A C 1
ATOM 932 O O . GLY A 1 116 ? 32.236 2.416 -28.974 1.00 93.38 116 GLY A O 1
ATOM 933 N N . ALA A 1 117 ? 31.447 1.928 -31.029 1.00 93.69 117 ALA A N 1
ATOM 934 C CA . ALA A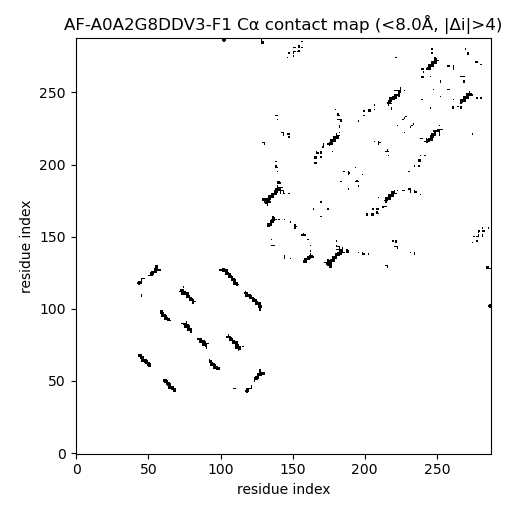 1 117 ? 30.427 2.973 -31.028 1.00 93.69 117 ALA A CA 1
ATOM 935 C C . ALA A 1 117 ? 29.244 2.554 -30.150 1.00 93.69 117 ALA A C 1
ATOM 937 O O . ALA A 1 117 ? 28.947 1.368 -30.045 1.00 93.69 117 ALA A O 1
ATOM 938 N N . TYR A 1 118 ? 28.564 3.524 -29.534 1.00 95.56 118 TYR A N 1
ATOM 939 C CA . TYR A 1 118 ? 27.405 3.282 -28.673 1.00 95.56 118 TYR A CA 1
ATOM 940 C C . TYR A 1 118 ? 26.105 3.737 -29.328 1.00 95.56 118 TYR A C 1
ATOM 942 O O . TYR A 1 118 ? 26.076 4.755 -30.021 1.00 95.56 118 TYR A O 1
ATOM 950 N N . SER A 1 119 ? 25.024 3.011 -29.052 1.00 95.94 119 SER A N 1
ATOM 951 C CA . SER A 1 119 ? 23.671 3.420 -29.411 1.00 95.94 119 SER A CA 1
ATOM 952 C C . SER A 1 119 ? 23.173 4.551 -28.512 1.00 95.94 119 SER A C 1
ATOM 954 O O . SER A 1 119 ? 23.699 4.795 -27.420 1.00 95.94 119 SER A O 1
ATOM 956 N N . TYR A 1 120 ? 22.065 5.177 -28.908 1.00 94.38 120 TYR A N 1
ATOM 957 C CA . TYR A 1 120 ? 21.238 5.904 -27.945 1.00 94.38 120 TYR A CA 1
ATOM 958 C C . TYR A 1 120 ? 20.774 4.963 -26.825 1.00 94.38 120 TYR A C 1
ATOM 960 O O . TYR A 1 120 ? 20.465 3.792 -27.072 1.00 94.38 120 TYR A O 1
ATOM 968 N N . ALA A 1 121 ? 20.727 5.475 -25.594 1.00 96.50 121 ALA A N 1
ATOM 969 C CA . ALA A 1 121 ? 20.216 4.719 -24.460 1.00 96.50 121 ALA A CA 1
ATOM 970 C C . ALA A 1 121 ? 18.683 4.666 -24.505 1.00 96.50 121 ALA A C 1
ATOM 972 O O . ALA A 1 121 ? 18.015 5.701 -24.576 1.00 96.50 121 ALA A O 1
ATOM 973 N N . LEU A 1 122 ? 18.119 3.463 -24.412 1.00 97.12 122 LEU A N 1
ATOM 974 C CA . LEU A 1 122 ? 16.707 3.294 -24.088 1.00 97.12 122 LEU A CA 1
ATOM 975 C C . LEU A 1 122 ? 16.512 3.471 -22.598 1.00 97.12 122 LEU A C 1
ATOM 977 O O . LEU A 1 122 ? 17.295 2.955 -21.811 1.00 97.12 122 LEU A O 1
ATOM 981 N N . ILE A 1 123 ? 15.425 4.138 -22.220 1.00 96.88 123 ILE A N 1
ATOM 982 C CA . ILE A 1 123 ? 15.068 4.361 -20.822 1.00 96.88 123 ILE A CA 1
ATOM 983 C C . ILE A 1 123 ? 13.641 3.905 -20.544 1.00 96.88 123 ILE A C 1
ATOM 985 O O . ILE A 1 123 ? 12.683 4.428 -21.119 1.00 96.88 123 ILE A O 1
ATOM 989 N N . TRP A 1 124 ? 13.469 2.951 -19.636 1.00 97.44 124 TRP A N 1
ATOM 990 C CA . TRP A 1 124 ? 12.194 2.698 -18.971 1.00 97.44 124 TRP A CA 1
ATOM 991 C C . TRP A 1 124 ? 12.129 3.524 -17.699 1.00 97.44 124 TRP A C 1
ATOM 993 O O . TRP A 1 124 ? 13.089 3.577 -16.936 1.00 97.44 124 TRP A O 1
ATOM 1003 N N . LYS A 1 125 ? 10.981 4.163 -17.479 1.00 93.38 125 LYS A N 1
ATOM 1004 C CA . LYS A 1 125 ? 10.644 4.823 -16.221 1.00 93.38 125 LYS A CA 1
ATOM 1005 C C . LYS A 1 125 ? 9.393 4.160 -15.684 1.00 93.38 125 LYS A C 1
ATOM 1007 O O . LYS A 1 125 ? 8.381 4.100 -16.389 1.00 93.38 125 LYS A O 1
ATOM 1012 N N . PHE A 1 126 ? 9.484 3.660 -14.464 1.00 89.50 126 PHE A N 1
ATOM 1013 C CA . PHE A 1 126 ? 8.369 3.029 -13.783 1.00 89.50 126 PHE A CA 1
ATOM 1014 C C . PHE A 1 126 ? 8.370 3.413 -12.306 1.00 89.50 126 PHE A C 1
ATOM 1016 O O . PHE A 1 126 ? 9.338 3.965 -11.798 1.00 89.50 126 PHE A O 1
ATOM 1023 N N . THR A 1 127 ? 7.271 3.172 -11.613 1.00 82.75 127 THR A N 1
ATOM 1024 C CA . THR A 1 127 ? 7.148 3.407 -10.178 1.00 82.75 127 THR A CA 1
ATOM 1025 C C . THR A 1 127 ? 6.682 2.114 -9.547 1.00 82.75 127 THR A C 1
ATOM 1027 O O . THR A 1 127 ? 5.558 1.686 -9.800 1.00 82.75 127 THR A O 1
ATOM 1030 N N . TYR A 1 128 ? 7.542 1.496 -8.745 1.00 84.75 128 TYR A N 1
ATOM 1031 C CA . TYR A 1 128 ? 7.142 0.364 -7.927 1.00 84.75 128 TYR A C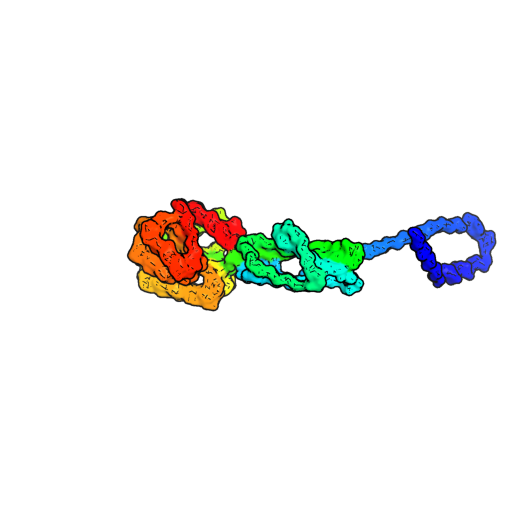A 1
ATOM 1032 C C . TYR A 1 128 ? 6.367 0.887 -6.724 1.00 84.75 128 TYR A C 1
ATOM 1034 O O . TYR A 1 128 ? 6.915 1.618 -5.898 1.00 84.75 128 TYR A O 1
ATOM 1042 N N . GLY A 1 129 ? 5.078 0.586 -6.631 1.00 72.88 129 GLY A N 1
ATOM 1043 C CA . GLY A 1 129 ? 4.243 1.187 -5.603 1.00 72.88 129 GLY A CA 1
ATOM 1044 C C . GLY A 1 129 ? 2.866 0.561 -5.482 1.00 72.88 129 GLY A C 1
ATOM 1045 O O . GLY A 1 129 ? 2.490 -0.329 -6.235 1.00 72.88 129 GLY A O 1
ATOM 1046 N N . VAL A 1 130 ? 2.131 1.052 -4.491 1.00 69.06 130 VAL A N 1
ATOM 1047 C CA . VAL A 1 130 ? 0.780 0.608 -4.123 1.00 69.06 130 VAL A CA 1
ATOM 1048 C C . VAL A 1 130 ? -0.210 0.777 -5.275 1.00 69.06 130 VAL A C 1
ATOM 1050 O O . VAL A 1 130 ? -0.111 1.714 -6.077 1.00 69.06 130 VAL A O 1
ATOM 1053 N N . LYS A 1 131 ? -1.194 -0.119 -5.318 1.00 73.75 131 LYS A N 1
ATOM 1054 C CA . LYS A 1 131 ? -2.198 -0.193 -6.378 1.00 73.75 131 LYS A CA 1
ATOM 1055 C C . LYS A 1 131 ? -3.228 0.934 -6.253 1.00 73.75 131 LYS A C 1
ATOM 1057 O O . LYS A 1 131 ? -3.768 1.190 -5.178 1.00 73.75 131 LYS A O 1
ATOM 1062 N N . TYR A 1 132 ? -3.537 1.577 -7.372 1.00 79.25 132 TYR A N 1
ATOM 1063 C CA . TYR A 1 132 ? -4.630 2.544 -7.506 1.00 79.25 132 TYR A CA 1
ATOM 1064 C C . TYR A 1 132 ? -5.821 1.876 -8.206 1.00 79.25 132 TYR A C 1
ATOM 1066 O O . TYR A 1 132 ? -5.593 0.930 -8.957 1.00 79.25 132 TYR A O 1
ATOM 1074 N N . PRO A 1 133 ? -7.055 2.379 -8.032 1.00 91.00 133 PRO A N 1
ATOM 1075 C CA . PRO A 1 133 ? -7.446 3.538 -7.215 1.00 91.00 133 PRO A CA 1
ATOM 1076 C C . PRO A 1 133 ? -7.386 3.290 -5.698 1.00 91.00 133 PRO A C 1
ATOM 1078 O O . PRO A 1 133 ? -7.424 2.148 -5.244 1.00 91.00 133 PRO A O 1
ATOM 1081 N N . VAL A 1 134 ? -7.283 4.359 -4.899 1.00 95.44 134 VAL A N 1
ATOM 1082 C CA . VAL A 1 134 ? -7.328 4.263 -3.429 1.00 95.44 134 VAL A CA 1
ATOM 1083 C C . VAL A 1 134 ? -8.731 4.573 -2.925 1.00 95.44 134 VAL A C 1
ATOM 1085 O O . VAL A 1 134 ? -9.299 5.612 -3.263 1.00 95.44 134 VAL A O 1
ATOM 1088 N N . ILE A 1 135 ? -9.263 3.707 -2.066 1.00 97.94 135 ILE A N 1
ATOM 1089 C CA . ILE A 1 135 ? -10.507 3.947 -1.336 1.00 97.94 135 ILE A CA 1
ATOM 1090 C C . ILE A 1 135 ? -10.188 4.133 0.146 1.00 97.94 135 ILE A C 1
ATOM 1092 O O . ILE A 1 135 ? -9.479 3.331 0.748 1.00 97.94 135 ILE A O 1
ATOM 1096 N N . ILE A 1 136 ? -10.727 5.190 0.749 1.00 98.38 136 ILE A N 1
ATOM 1097 C CA . ILE A 1 136 ? -10.745 5.385 2.199 1.00 98.38 136 ILE A CA 1
ATOM 1098 C C . ILE A 1 136 ? -12.143 5.024 2.692 1.00 98.38 136 ILE A C 1
ATOM 1100 O O . ILE A 1 136 ? -13.126 5.622 2.256 1.00 98.38 136 ILE A O 1
ATOM 1104 N N . THR A 1 137 ? -12.234 4.069 3.614 1.00 98.25 137 THR A N 1
ATOM 1105 C CA . THR A 1 137 ? -13.499 3.677 4.243 1.00 98.25 137 THR A CA 1
ATOM 1106 C C . THR A 1 137 ? -13.383 3.662 5.759 1.00 98.25 137 THR A C 1
ATOM 1108 O O . THR A 1 137 ? -12.292 3.591 6.328 1.00 98.25 137 THR A O 1
ATOM 1111 N N . SER A 1 138 ? -14.526 3.721 6.429 1.00 97.62 138 SER A N 1
ATOM 1112 C CA . SER A 1 138 ? -14.619 3.636 7.875 1.00 97.62 138 SER A CA 1
ATOM 1113 C C . SER A 1 138 ? -14.856 2.203 8.328 1.00 97.62 138 SER A C 1
ATOM 1115 O O . SER A 1 138 ? -15.643 1.487 7.716 1.00 97.62 138 SER A O 1
ATOM 1117 N N . ALA A 1 139 ? -14.260 1.814 9.451 1.00 97.56 139 ALA A N 1
ATOM 1118 C CA . ALA A 1 139 ? -14.698 0.681 10.255 1.00 97.56 139 ALA A CA 1
ATOM 1119 C C . ALA A 1 139 ? -15.174 1.200 11.614 1.00 97.56 139 ALA A C 1
ATOM 1121 O O . ALA A 1 139 ? -14.359 1.555 12.469 1.00 97.56 139 ALA A O 1
ATOM 1122 N N . GLY A 1 140 ? -16.495 1.229 11.810 1.00 96.06 140 GLY A N 1
ATOM 1123 C CA . GLY A 1 140 ? -17.137 1.711 13.035 1.00 96.06 140 GLY A CA 1
ATOM 1124 C C . GLY A 1 140 ? -17.716 3.124 12.944 1.00 96.06 140 GLY A C 1
ATOM 1125 O O . GLY A 1 140 ? -18.109 3.672 13.974 1.00 96.06 140 GLY A O 1
ATOM 1126 N N . GLN A 1 141 ? -17.794 3.714 11.745 1.00 93.88 141 GLN A N 1
ATOM 1127 C CA . GLN A 1 141 ? -18.163 5.127 11.546 1.00 93.88 141 GLN A CA 1
ATOM 1128 C C . GLN A 1 141 ? -17.250 6.070 12.357 1.00 93.88 141 GLN A C 1
ATOM 1130 O O . GLN A 1 141 ? -17.695 6.999 13.035 1.00 93.88 141 GLN A O 1
ATOM 1135 N N . SER A 1 142 ? -15.954 5.761 12.300 1.00 92.44 142 SER A N 1
ATOM 1136 C CA . SER A 1 142 ? -14.827 6.453 12.918 1.00 92.44 142 SER A CA 1
ATOM 1137 C C . SER A 1 142 ? -14.845 7.949 12.626 1.00 92.44 142 SER A C 1
ATOM 1139 O O . SER A 1 142 ? -15.028 8.376 11.487 1.00 92.44 142 SER A O 1
ATOM 1141 N N . ILE A 1 143 ? -14.567 8.753 13.652 1.00 93.12 143 ILE A N 1
ATOM 1142 C CA . ILE A 1 143 ? -14.328 10.195 13.496 1.00 93.12 143 ILE A CA 1
ATOM 1143 C C . ILE A 1 143 ? -12.928 10.482 12.935 1.00 93.12 143 ILE A C 1
ATOM 1145 O O . ILE A 1 143 ? -12.633 11.606 12.532 1.00 93.12 143 ILE A O 1
ATOM 1149 N N . GLY A 1 144 ? -12.060 9.468 12.913 1.00 95.50 144 GLY A N 1
ATOM 1150 C CA . GLY A 1 144 ? -10.737 9.498 12.306 1.00 95.50 144 GLY A CA 1
ATOM 1151 C C . GLY A 1 144 ? -10.750 9.564 10.777 1.00 95.50 144 GLY A C 1
ATOM 1152 O O . GLY A 1 144 ? -9.725 9.902 10.191 1.00 95.50 144 GLY A O 1
ATOM 1153 N N . THR A 1 145 ? -11.875 9.290 10.109 1.00 96.25 145 THR A N 1
ATOM 1154 C CA . THR A 1 145 ? -11.975 9.335 8.635 1.00 96.25 145 THR A CA 1
ATOM 1155 C C . THR A 1 145 ? -11.664 10.722 8.084 1.00 96.25 145 THR A C 1
ATOM 1157 O O . THR A 1 145 ? -10.874 10.851 7.152 1.00 96.25 145 THR A O 1
ATOM 1160 N N . LEU A 1 146 ? -12.206 11.770 8.712 1.00 95.31 146 LEU A N 1
ATOM 1161 C CA . LEU A 1 146 ? -11.980 13.162 8.323 1.00 95.31 146 LEU A CA 1
ATOM 1162 C C . LEU A 1 146 ? -10.498 13.584 8.406 1.00 95.31 146 LEU A C 1
ATOM 1164 O O . LEU A 1 146 ? -9.965 14.047 7.397 1.00 95.31 146 LEU A O 1
ATOM 1168 N N . PRO A 1 147 ? -9.784 13.445 9.543 1.00 95.44 147 PRO A N 1
ATOM 1169 C CA . PRO A 1 147 ? -8.363 13.781 9.581 1.00 95.44 147 PRO A CA 1
ATOM 1170 C C . PRO A 1 147 ? -7.528 12.897 8.645 1.00 95.44 147 PRO A C 1
ATOM 1172 O O . PRO A 1 147 ? -6.555 13.394 8.076 1.00 95.44 147 PRO A O 1
ATOM 1175 N N . THR A 1 148 ? -7.900 11.633 8.427 1.00 97.56 148 THR A N 1
ATOM 1176 C CA . THR A 1 148 ? -7.214 10.770 7.453 1.00 97.56 148 THR A CA 1
ATOM 1177 C C . THR A 1 148 ? -7.363 11.299 6.029 1.00 97.56 148 THR A C 1
ATOM 1179 O O . THR A 1 148 ? -6.358 11.515 5.352 1.00 97.56 148 THR A O 1
ATOM 1182 N N . SER A 1 149 ? -8.585 11.598 5.584 1.00 97.44 149 SER A N 1
ATOM 1183 C CA . SER A 1 149 ? -8.830 12.097 4.228 1.00 97.44 149 SER A CA 1
ATOM 1184 C C . SER A 1 149 ? -8.255 13.499 4.006 1.00 97.44 149 SER A C 1
ATOM 1186 O O . SER A 1 149 ? -7.732 13.793 2.932 1.00 97.44 149 SER A O 1
ATOM 1188 N N . MET A 1 150 ? -8.241 14.357 5.031 1.00 96.88 150 MET A N 1
ATOM 1189 C CA . MET A 1 150 ? -7.542 15.645 4.974 1.00 96.88 150 MET A CA 1
ATOM 1190 C C . MET A 1 150 ? -6.031 15.480 4.769 1.00 96.88 150 MET A C 1
ATOM 1192 O O . MET A 1 150 ? -5.449 16.199 3.958 1.00 96.88 150 MET A O 1
ATOM 1196 N N . ASN A 1 151 ? -5.386 14.551 5.480 1.00 97.50 151 ASN A N 1
ATOM 1197 C CA . ASN A 1 151 ? -3.954 14.297 5.306 1.00 97.50 151 ASN A CA 1
ATOM 1198 C C . ASN A 1 151 ? -3.642 13.620 3.966 1.00 97.50 151 ASN A C 1
ATOM 1200 O O . ASN A 1 151 ? -2.649 13.981 3.342 1.00 97.50 151 ASN A O 1
ATOM 1204 N N . ALA A 1 152 ? -4.520 12.747 3.466 1.00 97.12 152 ALA A N 1
ATOM 1205 C CA . ALA A 1 152 ? -4.417 12.202 2.113 1.00 97.12 152 ALA A CA 1
ATOM 1206 C C . ALA A 1 152 ? -4.453 13.312 1.047 1.00 97.12 152 ALA A C 1
ATOM 1208 O O . ALA A 1 152 ? -3.582 13.364 0.182 1.00 97.12 152 ALA A O 1
ATOM 1209 N N . ARG A 1 153 ? -5.373 14.283 1.168 1.00 97.19 153 ARG A N 1
ATOM 1210 C CA . ARG A 1 153 ? -5.405 15.458 0.274 1.00 97.19 153 ARG A CA 1
ATOM 1211 C C . ARG A 1 153 ? -4.128 16.294 0.373 1.00 97.19 153 ARG A C 1
ATOM 1213 O O . ARG A 1 153 ? -3.585 16.685 -0.651 1.00 97.19 153 ARG A O 1
ATOM 1220 N N . LYS A 1 154 ? -3.615 16.543 1.586 1.00 96.81 154 LYS A N 1
ATOM 1221 C CA . LYS A 1 154 ? -2.333 17.254 1.791 1.00 96.81 154 LYS A CA 1
ATOM 1222 C C . LYS A 1 154 ? -1.137 16.501 1.189 1.00 96.81 154 LYS A C 1
ATOM 1224 O O . LYS A 1 154 ? -0.149 17.127 0.806 1.00 96.81 154 LYS A O 1
ATOM 1229 N N . ALA A 1 155 ? -1.213 15.175 1.124 1.00 95.12 155 ALA A N 1
ATOM 1230 C CA . ALA A 1 155 ? -0.206 14.328 0.497 1.00 95.12 155 ALA A CA 1
ATOM 1231 C C . ALA A 1 155 ? -0.310 14.307 -1.038 1.00 95.12 155 ALA A C 1
ATOM 1233 O O . ALA A 1 155 ? 0.530 13.679 -1.668 1.00 95.12 155 ALA A O 1
ATOM 1234 N N . ASN A 1 156 ? -1.295 14.993 -1.636 1.00 93.12 156 ASN A N 1
ATOM 1235 C CA . ASN A 1 156 ? -1.653 14.887 -3.054 1.00 93.12 156 ASN A CA 1
ATOM 1236 C C . ASN A 1 156 ? -2.039 13.456 -3.474 1.00 93.12 156 ASN A C 1
ATOM 1238 O O . ASN A 1 156 ? -1.851 13.074 -4.626 1.00 93.12 156 ASN A O 1
ATOM 1242 N N . LEU A 1 157 ? -2.582 12.663 -2.544 1.00 93.88 157 LEU A N 1
ATOM 1243 C CA . LEU A 1 157 ? -3.139 11.355 -2.863 1.00 93.88 157 LEU A CA 1
ATOM 1244 C C . LEU A 1 157 ? -4.524 11.533 -3.495 1.00 93.88 157 LEU A C 1
ATOM 1246 O O . LEU A 1 157 ? -5.406 12.162 -2.903 1.00 93.88 157 LEU A O 1
ATOM 1250 N N . GLU A 1 158 ? -4.730 10.946 -4.670 1.00 92.56 158 GLU A N 1
ATOM 1251 C CA . GLU A 1 158 ? -6.060 10.778 -5.253 1.00 92.56 158 GLU A CA 1
ATOM 1252 C C . GLU A 1 158 ? -6.760 9.583 -4.601 1.00 92.56 158 GLU A C 1
ATOM 1254 O O . GLU A 1 158 ? -6.216 8.479 -4.563 1.00 92.56 158 GLU A O 1
ATOM 1259 N N . PHE A 1 159 ? -7.963 9.803 -4.070 1.00 96.38 159 PHE A N 1
ATOM 1260 C CA . PHE A 1 159 ? -8.754 8.761 -3.423 1.00 96.38 159 PHE A CA 1
ATOM 1261 C C . PHE A 1 159 ? -10.254 9.021 -3.559 1.00 96.38 159 PHE A C 1
ATOM 1263 O O . PHE A 1 159 ? -10.703 10.167 -3.668 1.00 96.38 159 PHE A O 1
ATOM 1270 N N . LEU A 1 160 ? -11.026 7.943 -3.462 1.00 97.19 160 LEU A N 1
ATOM 1271 C CA . LEU A 1 160 ? -12.459 7.979 -3.193 1.00 97.19 160 LEU A CA 1
ATOM 1272 C C . LEU A 1 160 ? -12.682 7.727 -1.702 1.00 97.19 160 LEU A C 1
ATOM 1274 O O . LEU A 1 160 ? -12.022 6.880 -1.107 1.00 97.19 160 LEU A O 1
ATOM 1278 N N . GLN A 1 161 ? -13.587 8.477 -1.079 1.00 97.56 161 GLN A N 1
ATOM 1279 C CA . GLN A 1 161 ? -14.006 8.196 0.292 1.00 97.56 161 GLN A CA 1
ATOM 1280 C C . GLN A 1 161 ? -15.434 7.672 0.276 1.00 97.56 161 GLN A C 1
ATOM 1282 O O . GLN A 1 161 ? -16.334 8.369 -0.191 1.00 97.56 161 GLN A O 1
ATOM 1287 N N . ASP A 1 162 ? -15.622 6.483 0.837 1.00 96.81 162 ASP A N 1
ATOM 1288 C CA . ASP A 1 162 ? -16.930 5.891 1.084 1.00 96.81 162 ASP A CA 1
ATOM 1289 C C . ASP A 1 162 ? -16.905 5.140 2.418 1.00 96.81 162 ASP A C 1
ATOM 1291 O O . ASP A 1 162 ? -16.347 4.051 2.551 1.00 96.81 162 ASP A O 1
ATOM 1295 N N . ASP A 1 163 ? -17.522 5.740 3.434 1.00 95.56 163 ASP A N 1
ATOM 1296 C CA . ASP A 1 163 ? -17.543 5.209 4.798 1.00 95.56 163 ASP A CA 1
ATOM 1297 C C . ASP A 1 163 ? -18.507 4.019 4.974 1.00 95.56 163 ASP A C 1
ATOM 1299 O O . ASP A 1 163 ? -18.591 3.454 6.067 1.00 95.56 163 ASP A O 1
ATOM 1303 N N . THR A 1 164 ? -19.246 3.650 3.926 1.00 94.50 164 THR A N 1
ATOM 1304 C CA . THR A 1 164 ? -20.291 2.618 3.943 1.00 94.50 164 THR A CA 1
ATOM 1305 C C . THR A 1 164 ? -20.171 1.581 2.832 1.00 94.50 164 THR A C 1
ATOM 1307 O O . THR A 1 164 ? -21.004 0.678 2.804 1.00 94.50 164 THR A O 1
ATOM 1310 N N . ILE A 1 165 ? -19.133 1.668 1.992 1.00 96.81 165 ILE A N 1
ATOM 1311 C CA . ILE A 1 165 ? -18.887 0.747 0.876 1.00 96.81 165 ILE A CA 1
ATOM 1312 C C . ILE A 1 165 ? -19.076 -0.717 1.284 1.00 96.81 165 ILE A C 1
ATOM 1314 O O . ILE A 1 165 ? -18.644 -1.153 2.365 1.00 96.81 165 ILE A O 1
ATOM 1318 N N . LEU A 1 166 ? -19.753 -1.461 0.419 1.00 97.69 166 LEU A N 1
ATOM 1319 C CA . LEU A 1 166 ? -20.010 -2.883 0.560 1.00 97.69 166 LEU A CA 1
ATOM 1320 C C . LEU A 1 166 ? -18.992 -3.702 -0.237 1.00 97.69 166 LEU A C 1
ATOM 1322 O O . LEU A 1 166 ? -18.308 -3.211 -1.133 1.00 97.69 166 LEU A O 1
ATOM 1326 N N . ALA A 1 167 ? -18.873 -4.983 0.099 1.00 97.56 167 ALA A N 1
ATOM 1327 C CA . ALA A 1 167 ? -17.908 -5.872 -0.541 1.00 97.56 167 ALA A CA 1
ATOM 1328 C C . ALA A 1 167 ? -18.191 -6.038 -2.043 1.00 97.56 167 ALA A C 1
ATOM 1330 O O . ALA A 1 167 ? -17.281 -6.033 -2.863 1.00 97.56 167 ALA A O 1
ATOM 1331 N N . GLU A 1 168 ? -19.458 -6.133 -2.419 1.00 96.62 168 GLU A N 1
ATOM 1332 C CA . GLU A 1 168 ? -19.921 -6.228 -3.802 1.00 96.62 168 GLU A CA 1
ATOM 1333 C C . GLU A 1 168 ? -19.570 -5.006 -4.664 1.00 96.62 168 GLU A C 1
ATOM 1335 O O . GLU A 1 168 ? -19.532 -5.125 -5.886 1.00 96.62 168 GLU A O 1
ATOM 1340 N N . GLU A 1 169 ? -19.278 -3.861 -4.046 1.00 97.00 169 GLU A N 1
ATOM 1341 C CA . GLU A 1 169 ? -18.892 -2.633 -4.742 1.00 97.00 169 GLU A CA 1
ATOM 1342 C C . GLU A 1 169 ? -17.384 -2.571 -5.025 1.00 97.00 169 GLU A C 1
ATOM 1344 O O . GLU A 1 169 ? -16.957 -1.747 -5.830 1.00 97.00 169 GLU A O 1
ATOM 1349 N N . LEU A 1 170 ? -16.567 -3.443 -4.418 1.00 94.81 170 LEU A N 1
ATOM 1350 C CA . LEU A 1 170 ? -15.135 -3.537 -4.710 1.00 94.81 170 LEU A CA 1
ATOM 1351 C C . LEU A 1 170 ? -14.874 -4.380 -5.966 1.00 94.81 170 LEU A C 1
ATOM 1353 O O . LEU A 1 170 ? -15.285 -5.541 -6.072 1.00 94.81 170 LEU A O 1
ATOM 1357 N N . THR A 1 171 ? -14.112 -3.813 -6.896 1.00 90.19 171 THR A N 1
ATOM 1358 C CA . THR A 1 171 ? -13.680 -4.436 -8.154 1.00 90.19 171 THR A CA 1
ATOM 1359 C C . THR A 1 171 ? -12.197 -4.154 -8.392 1.00 90.19 171 THR A C 1
ATOM 1361 O O . THR A 1 171 ? -11.668 -3.168 -7.885 1.00 90.19 171 THR A O 1
ATOM 1364 N N . GLU A 1 172 ? -11.538 -4.981 -9.204 1.00 81.88 172 GLU A N 1
ATOM 1365 C CA . GLU A 1 172 ? -10.131 -4.772 -9.595 1.00 81.88 172 GLU A CA 1
ATOM 1366 C C . GLU A 1 172 ? -9.918 -3.441 -10.340 1.00 81.88 172 GLU A C 1
ATOM 1368 O O . GLU A 1 172 ? -8.824 -2.885 -10.331 1.00 81.88 172 GLU A O 1
ATOM 1373 N N . GLU A 1 173 ? -10.969 -2.899 -10.963 1.00 81.31 173 GLU A N 1
ATOM 1374 C CA . GLU A 1 173 ? -10.913 -1.643 -11.716 1.00 81.31 173 GLU A CA 1
ATOM 1375 C C . GLU A 1 173 ? -11.043 -0.402 -10.821 1.00 81.31 173 GLU A C 1
ATOM 1377 O O . GLU A 1 173 ? -10.497 0.656 -11.141 1.00 81.31 173 GLU A O 1
ATOM 1382 N N . ASN A 1 174 ? -11.782 -0.502 -9.709 1.00 87.38 174 ASN A N 1
ATOM 1383 C CA . ASN A 1 174 ? -12.109 0.650 -8.861 1.00 87.38 174 ASN A CA 1
ATOM 1384 C C . ASN A 1 174 ? -11.350 0.696 -7.530 1.00 87.38 174 ASN A C 1
ATOM 1386 O O . ASN A 1 174 ? -11.396 1.725 -6.855 1.00 87.38 174 ASN A O 1
ATOM 1390 N N . ALA A 1 175 ? -10.642 -0.372 -7.164 1.00 89.62 175 ALA A N 1
ATOM 1391 C CA . ALA A 1 175 ? -9.850 -0.431 -5.951 1.00 89.62 175 ALA A CA 1
ATOM 1392 C C . ALA A 1 175 ? -8.561 -1.215 -6.191 1.00 89.62 175 ALA A C 1
ATOM 1394 O O . ALA A 1 175 ? -8.583 -2.374 -6.584 1.00 89.62 175 ALA A O 1
ATOM 1395 N N . GLY A 1 176 ? -7.438 -0.575 -5.888 1.00 89.62 176 GLY A N 1
ATOM 1396 C CA . GLY A 1 176 ? -6.145 -1.221 -5.717 1.00 89.62 176 GLY A CA 1
ATOM 1397 C C . GLY A 1 176 ? -5.697 -1.227 -4.254 1.00 89.62 176 GLY A C 1
ATOM 1398 O O . GLY A 1 176 ? -5.108 -2.200 -3.792 1.00 89.62 176 GLY A O 1
ATOM 1399 N N . THR A 1 177 ? -6.028 -0.170 -3.505 1.00 94.75 177 THR A N 1
ATOM 1400 C CA . THR A 1 177 ? -5.715 -0.051 -2.074 1.00 94.75 177 THR A CA 1
ATOM 1401 C C . THR A 1 177 ? -6.942 0.404 -1.292 1.00 94.75 177 THR A C 1
ATOM 1403 O O . THR A 1 177 ? -7.601 1.376 -1.663 1.00 94.75 177 THR A O 1
ATOM 1406 N N . LEU A 1 178 ? -7.208 -0.247 -0.163 1.00 97.50 178 LEU A N 1
ATOM 1407 C CA . LEU A 1 178 ? -8.253 0.096 0.789 1.00 97.50 178 LEU A CA 1
ATOM 1408 C C . LEU A 1 178 ? -7.634 0.570 2.111 1.00 97.50 178 LEU A C 1
ATOM 1410 O O . LEU A 1 178 ? -7.093 -0.216 2.887 1.00 97.50 178 LEU A O 1
ATOM 1414 N N . ILE A 1 179 ? -7.749 1.866 2.398 1.00 98.44 179 ILE A N 1
ATOM 1415 C CA . ILE A 1 179 ? -7.403 2.442 3.700 1.00 98.44 179 ILE A CA 1
ATOM 1416 C C . ILE A 1 179 ? -8.637 2.343 4.599 1.00 98.44 179 ILE A C 1
ATOM 1418 O O . ILE A 1 179 ? -9.599 3.097 4.443 1.00 98.44 179 ILE A O 1
ATOM 1422 N N . ILE A 1 180 ? -8.603 1.425 5.560 1.00 98.75 180 ILE A N 1
ATOM 1423 C CA . ILE A 1 180 ? -9.664 1.241 6.549 1.00 98.75 180 ILE A CA 1
ATOM 1424 C C . ILE A 1 180 ? -9.321 2.053 7.795 1.00 98.75 180 ILE A C 1
ATOM 1426 O O . ILE A 1 180 ? -8.385 1.737 8.535 1.00 98.75 180 ILE A O 1
ATOM 1430 N N . VAL A 1 181 ? -10.104 3.099 8.048 1.00 98.69 181 VAL A N 1
ATOM 1431 C CA . VAL A 1 181 ? -9.967 3.938 9.237 1.00 98.69 181 VAL A CA 1
ATOM 1432 C C . VAL A 1 181 ? -10.791 3.350 10.372 1.00 98.69 181 VAL A C 1
ATOM 1434 O O . VAL A 1 181 ? -12.023 3.359 10.331 1.00 98.69 181 VAL A O 1
ATOM 1437 N N . VAL A 1 182 ? -10.109 2.818 11.383 1.00 98.44 182 VAL A N 1
ATOM 1438 C CA . VAL A 1 182 ? -10.745 2.070 12.469 1.00 98.44 182 VAL A CA 1
ATOM 1439 C C . VAL A 1 182 ? -11.048 2.984 13.653 1.00 98.44 182 VAL A C 1
ATOM 1441 O O . VAL A 1 182 ? -10.173 3.692 14.146 1.00 98.44 182 VAL A O 1
ATOM 1444 N N . GLY A 1 183 ? -12.286 2.933 14.136 1.00 96.50 183 GLY A N 1
ATOM 1445 C CA . GLY A 1 183 ? -12.757 3.673 15.305 1.00 96.50 183 GLY A CA 1
ATOM 1446 C C . GLY A 1 183 ? -14.272 3.564 15.419 1.00 96.50 183 GLY A C 1
ATOM 1447 O O . GLY A 1 183 ? -14.980 3.772 14.438 1.00 96.50 183 GLY A O 1
ATOM 1448 N N . VAL A 1 184 ? -14.793 3.215 16.597 1.00 96.12 184 VAL A N 1
ATOM 1449 C CA . VAL A 1 184 ? -16.242 3.039 16.774 1.00 96.12 184 VAL A CA 1
ATOM 1450 C C . VAL A 1 184 ? -16.894 4.302 17.322 1.00 96.12 184 VAL A C 1
ATOM 1452 O O . VAL A 1 184 ? -16.687 4.681 18.473 1.00 96.12 184 VAL A O 1
ATOM 1455 N N . SER A 1 185 ? -17.791 4.890 16.532 1.00 93.19 185 SER A N 1
ATOM 1456 C CA . SER A 1 185 ? -18.743 5.903 16.978 1.00 93.19 185 SER A CA 1
ATOM 1457 C C . SER A 1 185 ? -20.129 5.281 17.116 1.00 93.19 185 SER A C 1
ATOM 1459 O O . SER A 1 185 ? -20.857 5.137 16.136 1.00 93.19 185 SER A O 1
ATOM 1461 N N . LEU A 1 186 ? -20.553 4.957 18.345 1.00 88.12 186 LEU A N 1
ATOM 1462 C CA . LEU A 1 186 ? -21.902 4.415 18.591 1.00 88.12 186 LEU A CA 1
ATOM 1463 C C . LEU A 1 186 ? -23.009 5.362 18.098 1.00 88.12 186 LEU A C 1
ATOM 1465 O O . LEU A 1 186 ? -24.030 4.915 17.581 1.00 88.12 186 LEU A O 1
ATOM 1469 N N . ARG A 1 187 ? -22.792 6.681 18.218 1.00 88.00 187 ARG A N 1
ATOM 1470 C CA . ARG A 1 187 ? -23.701 7.695 17.662 1.00 88.00 187 ARG A CA 1
ATOM 1471 C C . ARG A 1 187 ? -23.692 7.682 16.133 1.00 88.00 187 ARG A C 1
ATOM 1473 O O . ARG A 1 187 ? -24.759 7.788 15.539 1.00 88.00 187 ARG A O 1
ATOM 1480 N N . GLY A 1 188 ? -22.517 7.548 15.512 1.00 85.88 188 GLY A N 1
ATOM 1481 C CA . GLY A 1 188 ? -22.369 7.468 14.055 1.00 85.88 188 GLY A CA 1
ATOM 1482 C C . GLY A 1 188 ? -23.056 6.234 13.473 1.00 85.88 188 GLY A C 1
ATOM 1483 O O . GLY A 1 188 ? -23.858 6.357 12.552 1.00 85.88 188 GLY A O 1
ATOM 1484 N N . LEU A 1 189 ? -22.827 5.068 14.081 1.00 88.75 189 LEU A N 1
ATOM 1485 C CA . LEU A 1 189 ? -23.509 3.818 13.740 1.00 88.75 189 LEU A CA 1
ATOM 1486 C C . LEU A 1 189 ? -25.031 3.955 13.873 1.00 88.75 189 LEU A C 1
ATOM 1488 O O . LEU A 1 189 ? -25.759 3.683 12.920 1.00 88.75 189 LEU A O 1
ATOM 1492 N N . GLY A 1 190 ? -25.514 4.474 15.008 1.00 87.94 190 GLY A N 1
ATOM 1493 C CA . GLY A 1 190 ? -26.944 4.688 15.235 1.00 87.94 190 GLY A CA 1
ATOM 1494 C C . GLY A 1 190 ? -27.588 5.644 14.225 1.00 87.94 190 GLY A C 1
ATOM 1495 O O . GLY A 1 190 ? -28.675 5.364 13.727 1.00 87.94 190 GLY A O 1
ATOM 1496 N N . ALA A 1 191 ? -26.906 6.733 13.856 1.00 87.38 191 ALA A N 1
ATOM 1497 C CA . ALA A 1 191 ? -27.386 7.683 12.849 1.00 87.38 191 ALA A CA 1
ATOM 1498 C C . ALA A 1 191 ? -27.484 7.075 11.438 1.00 87.38 191 ALA A C 1
ATOM 1500 O O . ALA A 1 191 ? -28.271 7.544 10.618 1.00 87.38 191 ALA A O 1
ATOM 1501 N N . LYS A 1 192 ? -26.701 6.026 11.163 1.00 86.75 192 LYS A N 1
ATOM 1502 C CA . LYS A 1 192 ? -26.733 5.252 9.916 1.00 86.75 192 LYS A CA 1
ATOM 1503 C C . LYS A 1 192 ? -27.661 4.035 9.983 1.00 86.75 192 LYS A C 1
ATOM 1505 O O . LYS A 1 192 ? -27.770 3.313 9.000 1.00 86.75 192 LYS A O 1
ATOM 1510 N N . GLY A 1 193 ? -28.325 3.800 11.118 1.00 88.75 193 GLY A N 1
ATOM 1511 C CA . GLY A 1 193 ? -29.161 2.615 11.326 1.00 88.75 193 GLY A CA 1
ATOM 1512 C C . GLY A 1 193 ? -28.366 1.306 11.386 1.00 88.75 193 GLY A C 1
ATOM 1513 O O . GLY A 1 193 ? -28.935 0.244 11.145 1.00 88.75 193 GLY A O 1
ATOM 1514 N N . LEU A 1 194 ? -27.066 1.374 11.690 1.00 89.69 194 LEU A N 1
ATOM 1515 C CA . LEU A 1 194 ? -26.166 0.225 11.746 1.00 89.69 194 LEU A CA 1
ATOM 1516 C C . LEU A 1 194 ? -25.927 -0.218 13.189 1.00 89.69 194 LEU A C 1
ATOM 1518 O O . LEU A 1 194 ? -25.728 0.592 14.096 1.00 89.69 194 LEU A O 1
ATOM 1522 N N . THR A 1 195 ? -25.895 -1.529 13.397 1.00 94.19 195 THR A N 1
ATOM 1523 C CA . THR A 1 195 ? -25.405 -2.142 14.636 1.00 94.19 195 THR A CA 1
ATOM 1524 C C . THR A 1 195 ? -23.913 -2.453 14.535 1.00 94.19 195 THR A C 1
ATOM 1526 O O . THR A 1 195 ? -23.366 -2.600 13.442 1.00 94.19 195 THR A O 1
ATOM 1529 N N . LEU A 1 196 ? -23.246 -2.608 15.683 1.00 94.19 196 LEU A N 1
ATOM 1530 C CA . LEU A 1 196 ? -21.839 -3.012 15.713 1.00 94.19 196 LEU A CA 1
ATOM 1531 C C . LEU A 1 196 ? -21.610 -4.373 15.037 1.00 94.19 196 LEU A C 1
ATOM 1533 O O . LEU A 1 196 ? -20.613 -4.548 14.347 1.00 94.19 196 LEU A O 1
ATOM 1537 N N . GLU A 1 197 ? -22.522 -5.330 15.214 1.00 95.56 197 GLU A N 1
ATOM 1538 C CA . GLU A 1 197 ? -22.382 -6.662 14.612 1.00 95.56 197 GLU A CA 1
ATOM 1539 C C . GLU A 1 197 ? -22.548 -6.630 13.089 1.00 95.56 197 GLU A C 1
ATOM 1541 O O . GLU A 1 197 ? -21.758 -7.249 12.378 1.00 95.56 197 GLU A O 1
ATOM 1546 N N . GLN A 1 198 ? -23.496 -5.840 12.572 1.00 95.69 198 GLN A N 1
ATOM 1547 C CA . GLN A 1 198 ? -23.606 -5.602 11.128 1.00 95.69 198 GLN A CA 1
ATOM 1548 C C . GLN A 1 198 ? -22.341 -4.943 10.576 1.00 95.69 198 GLN A C 1
ATOM 1550 O O . GLN A 1 198 ? -21.846 -5.347 9.528 1.00 95.69 198 GLN A O 1
ATOM 1555 N N . GLU A 1 199 ? -21.778 -3.974 11.299 1.00 97.12 199 GLU A N 1
ATOM 1556 C CA . GLU A 1 199 ? -20.545 -3.314 10.880 1.00 97.12 199 GLU A CA 1
ATOM 1557 C C . GLU A 1 199 ? -19.359 -4.287 10.868 1.00 97.12 199 GLU A C 1
ATOM 1559 O O . GLU A 1 199 ? -18.621 -4.371 9.890 1.00 97.12 199 GLU A O 1
ATOM 1564 N N . LYS A 1 200 ? -19.206 -5.108 11.910 1.00 97.94 200 LYS A N 1
ATOM 1565 C CA . LYS A 1 200 ? -18.199 -6.178 11.959 1.00 97.94 200 LYS A CA 1
ATOM 1566 C C . LYS A 1 200 ? -18.339 -7.164 10.796 1.00 97.94 200 LYS A C 1
ATOM 1568 O O . LYS A 1 200 ? -17.321 -7.640 10.284 1.00 97.94 200 LYS A O 1
ATOM 1573 N N . GLN A 1 201 ? -19.566 -7.500 10.404 1.00 98.06 201 GLN A N 1
ATOM 1574 C CA . GLN A 1 201 ? -19.834 -8.377 9.266 1.00 98.06 201 GLN A CA 1
ATOM 1575 C C . GLN A 1 201 ? -19.492 -7.700 7.933 1.00 98.06 201 GLN A C 1
ATOM 1577 O O . GLN A 1 201 ? -18.858 -8.330 7.083 1.00 98.06 201 GLN A O 1
ATOM 1582 N N . ARG A 1 202 ? -19.839 -6.417 7.768 1.00 97.69 202 ARG A N 1
ATOM 1583 C CA . ARG A 1 202 ? -19.466 -5.618 6.591 1.00 97.69 202 ARG A CA 1
ATOM 1584 C C . ARG A 1 202 ? -17.951 -5.568 6.424 1.00 97.69 202 ARG A C 1
ATOM 1586 O O . ARG A 1 202 ? -17.449 -5.878 5.350 1.00 97.69 202 ARG A O 1
ATOM 1593 N N . ILE A 1 203 ? -17.219 -5.277 7.502 1.00 98.56 203 ILE A N 1
ATOM 1594 C CA . ILE A 1 203 ? -15.752 -5.222 7.473 1.00 98.56 203 ILE A CA 1
ATOM 1595 C C . ILE A 1 203 ? -15.136 -6.581 7.130 1.00 98.56 203 ILE A C 1
ATOM 1597 O O . ILE A 1 203 ? -14.235 -6.628 6.304 1.00 98.56 203 ILE A O 1
ATOM 1601 N N . ARG A 1 204 ? -15.633 -7.697 7.681 1.00 98.69 204 ARG A N 1
ATOM 1602 C CA . ARG A 1 204 ? -15.156 -9.035 7.270 1.00 98.69 204 ARG A CA 1
ATOM 1603 C C . ARG A 1 204 ? -15.368 -9.285 5.783 1.00 98.69 204 ARG A C 1
ATOM 1605 O O . ARG A 1 204 ? -14.431 -9.674 5.104 1.00 98.69 204 ARG A O 1
ATOM 1612 N N . SER A 1 205 ? -16.564 -8.981 5.287 1.00 98.56 205 SER A N 1
ATOM 1613 C CA . SER A 1 205 ? -16.905 -9.171 3.874 1.00 98.56 205 SER A CA 1
ATOM 1614 C C . SER A 1 205 ? -16.011 -8.323 2.961 1.00 98.56 205 SER A C 1
ATOM 1616 O O . SER A 1 205 ? -15.554 -8.808 1.930 1.00 98.56 205 SER A O 1
ATOM 1618 N N . LEU A 1 206 ? -15.710 -7.080 3.359 1.00 98.38 206 LEU A N 1
ATOM 1619 C CA . LEU A 1 206 ? -14.768 -6.213 2.647 1.00 98.38 206 LEU A CA 1
ATOM 1620 C C . LEU A 1 206 ? -13.353 -6.792 2.627 1.00 98.38 206 LEU A C 1
ATOM 1622 O O . LEU A 1 206 ? -12.723 -6.791 1.577 1.00 98.38 206 LEU A O 1
ATOM 1626 N N . LEU A 1 207 ? -12.856 -7.293 3.761 1.00 98.62 207 LEU A N 1
ATOM 1627 C CA . LEU A 1 207 ? -11.520 -7.888 3.853 1.00 98.62 207 LEU A CA 1
ATOM 1628 C C . LEU A 1 207 ? -11.407 -9.174 3.024 1.00 98.62 207 LEU A C 1
ATOM 1630 O O . LEU A 1 207 ? -10.400 -9.376 2.352 1.00 98.62 207 LEU A O 1
ATOM 1634 N N . ASP A 1 208 ? -12.438 -10.020 3.045 1.00 98.31 208 ASP A N 1
ATOM 1635 C CA . ASP A 1 208 ? -12.482 -11.254 2.256 1.00 98.31 208 ASP A CA 1
ATOM 1636 C C . ASP A 1 208 ? -12.534 -10.955 0.758 1.00 98.31 208 ASP A C 1
ATOM 1638 O O . ASP A 1 208 ? -11.834 -11.587 -0.033 1.00 98.31 208 ASP A O 1
ATOM 1642 N N . LYS A 1 209 ? -13.314 -9.944 0.359 1.00 97.56 209 LYS A N 1
ATOM 1643 C CA . LYS A 1 209 ? -13.320 -9.477 -1.023 1.00 97.56 209 LYS A CA 1
ATOM 1644 C C . LYS A 1 209 ? -11.971 -8.890 -1.419 1.00 97.56 209 LYS A C 1
ATOM 1646 O O . LYS A 1 209 ? -11.472 -9.264 -2.472 1.00 97.56 209 LYS A O 1
ATOM 1651 N N . ALA A 1 210 ? -11.395 -8.010 -0.599 1.00 95.56 210 ALA A N 1
ATOM 1652 C CA . ALA A 1 210 ? -10.114 -7.370 -0.877 1.00 95.56 210 ALA A CA 1
ATOM 1653 C C . ALA A 1 210 ? -9.010 -8.407 -1.117 1.00 95.56 210 ALA A C 1
ATOM 1655 O O . ALA A 1 210 ? -8.307 -8.309 -2.115 1.00 95.56 210 ALA A O 1
ATOM 1656 N N . GLU A 1 211 ? -8.928 -9.454 -0.290 1.00 92.00 211 GLU A N 1
ATOM 1657 C CA . GLU A 1 211 ? -8.010 -10.570 -0.542 1.00 92.00 211 GLU A CA 1
ATOM 1658 C C . GLU A 1 211 ? -8.318 -11.276 -1.870 1.00 92.00 211 GLU A C 1
ATOM 1660 O O . GLU A 1 211 ? -7.410 -11.497 -2.669 1.00 92.00 211 GLU A O 1
ATOM 1665 N N . ALA A 1 212 ? -9.587 -11.607 -2.127 1.00 89.62 212 ALA A N 1
ATOM 1666 C CA . ALA A 1 212 ? -9.984 -12.361 -3.315 1.00 89.62 212 ALA A CA 1
ATOM 1667 C C . ALA A 1 212 ? -9.648 -11.653 -4.639 1.00 89.62 212 ALA A C 1
ATOM 1669 O O . ALA A 1 212 ? -9.411 -12.333 -5.635 1.00 89.62 212 ALA A O 1
ATOM 1670 N N . ILE A 1 213 ? -9.639 -10.316 -4.653 1.00 85.81 213 ILE A N 1
ATOM 1671 C CA . ILE A 1 213 ? -9.308 -9.501 -5.834 1.00 85.81 213 ILE A CA 1
ATOM 1672 C C . ILE A 1 213 ? -7.941 -8.802 -5.727 1.00 85.81 213 ILE A C 1
ATOM 1674 O O . ILE A 1 213 ? -7.625 -7.929 -6.528 1.00 85.81 213 ILE A O 1
ATOM 1678 N N . GLY A 1 214 ? -7.119 -9.163 -4.735 1.00 84.62 214 GLY A N 1
ATOM 1679 C CA . GLY A 1 214 ? -5.752 -8.654 -4.595 1.00 84.62 214 GLY A CA 1
ATOM 1680 C C . GLY A 1 214 ? -5.634 -7.157 -4.278 1.00 84.62 214 GLY A C 1
ATOM 1681 O O . GLY A 1 214 ? -4.661 -6.529 -4.706 1.00 84.62 214 GLY A O 1
ATOM 1682 N N . VAL A 1 215 ? -6.603 -6.593 -3.552 1.00 91.12 215 VAL A N 1
ATOM 1683 C CA . VAL A 1 215 ? -6.584 -5.220 -3.025 1.00 91.12 215 VAL A CA 1
ATOM 1684 C C . VAL A 1 215 ? -5.778 -5.165 -1.733 1.00 91.12 215 VAL A C 1
ATOM 1686 O O . VAL A 1 215 ? -6.060 -5.890 -0.777 1.00 91.12 215 VAL A O 1
ATOM 1689 N N . ASP A 1 216 ? -4.819 -4.245 -1.675 1.00 93.00 216 ASP A N 1
ATOM 1690 C CA . ASP A 1 216 ? -4.012 -4.015 -0.480 1.00 93.00 216 ASP A CA 1
ATOM 1691 C C . ASP A 1 216 ? -4.841 -3.346 0.619 1.00 93.00 216 ASP A C 1
ATOM 1693 O O . ASP A 1 216 ? -5.541 -2.365 0.373 1.00 93.00 216 ASP A O 1
ATOM 1697 N N . VAL A 1 217 ? -4.732 -3.824 1.859 1.00 97.50 217 VAL A N 1
ATOM 1698 C CA . VAL A 1 217 ? -5.439 -3.232 3.005 1.00 97.50 217 VAL A CA 1
ATOM 1699 C C . VAL A 1 217 ? -4.467 -2.499 3.922 1.00 97.50 217 VAL A C 1
ATOM 1701 O O . VAL A 1 217 ? -3.456 -3.047 4.363 1.00 97.50 217 VAL A O 1
ATOM 1704 N N . ILE A 1 218 ? -4.807 -1.260 4.269 1.00 98.38 218 ILE A N 1
ATOM 1705 C CA . ILE A 1 218 ? -4.077 -0.433 5.230 1.00 98.38 218 ILE A CA 1
ATOM 1706 C C . ILE A 1 218 ? -4.993 -0.132 6.410 1.00 98.38 218 ILE A C 1
ATOM 1708 O O . ILE A 1 218 ? -6.061 0.453 6.234 1.00 98.38 218 ILE A O 1
ATOM 1712 N N . LEU A 1 219 ? -4.562 -0.465 7.626 1.00 98.81 219 LEU A N 1
ATOM 1713 C CA . LEU A 1 219 ? -5.263 -0.038 8.837 1.00 98.81 219 LEU A CA 1
ATOM 1714 C C . LEU A 1 219 ? -4.757 1.342 9.248 1.00 98.81 219 LEU A C 1
ATOM 1716 O O . LEU A 1 219 ? -3.586 1.492 9.589 1.00 98.81 219 LEU A O 1
ATOM 1720 N N . ALA A 1 220 ? -5.646 2.330 9.309 1.00 98.56 220 ALA A N 1
AT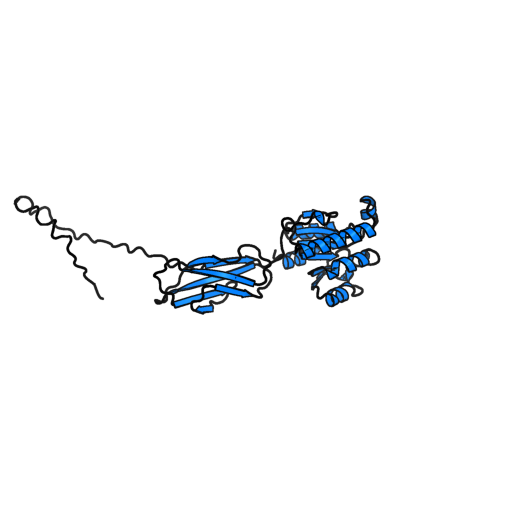OM 1721 C CA . ALA A 1 220 ? -5.354 3.631 9.903 1.00 98.56 220 ALA A CA 1
ATOM 1722 C C . ALA A 1 220 ? -6.115 3.804 11.226 1.00 98.56 220 ALA A C 1
ATOM 1724 O O . ALA A 1 220 ? -7.341 3.725 11.269 1.00 98.56 220 ALA A O 1
ATOM 1725 N N . TYR A 1 221 ? -5.400 4.082 12.316 1.00 98.12 221 TYR A N 1
ATOM 1726 C CA . TYR A 1 221 ? -5.989 4.427 13.609 1.00 98.12 221 TYR A CA 1
ATOM 1727 C C . TYR A 1 221 ? -5.390 5.736 14.129 1.00 98.12 221 TYR A C 1
ATOM 1729 O O . TYR A 1 221 ? -4.276 5.788 14.651 1.00 98.12 221 TYR A O 1
ATOM 1737 N N . VAL A 1 222 ? -6.151 6.822 14.003 1.00 96.62 222 VAL A N 1
ATOM 1738 C CA . VAL A 1 222 ? -5.664 8.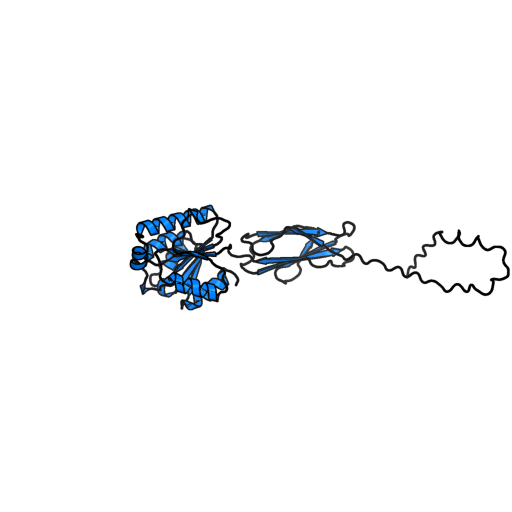180 14.300 1.00 96.62 222 VAL A CA 1
ATOM 1739 C C . VAL A 1 222 ? -6.368 8.852 15.471 1.00 96.62 222 VAL A C 1
ATOM 1741 O O . VAL A 1 222 ? -6.142 10.028 15.739 1.00 96.62 222 VAL A O 1
ATOM 1744 N N . GLU A 1 223 ? -7.216 8.129 16.198 1.00 94.50 223 GLU A N 1
ATOM 1745 C CA . GLU A 1 223 ? -8.060 8.715 17.245 1.00 94.50 223 GLU A CA 1
ATOM 1746 C C . GLU A 1 223 ? -7.3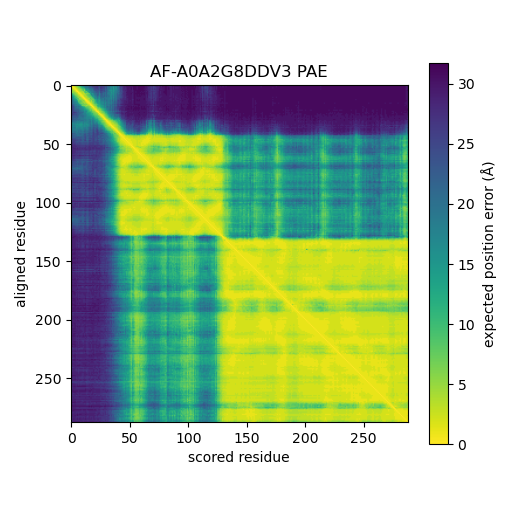83 8.812 18.621 1.00 94.50 223 GLU A C 1
ATOM 1748 O O . GLU A 1 223 ? -7.904 9.492 19.509 1.00 94.50 223 GLU A O 1
ATOM 1753 N N . GLY A 1 224 ? -6.195 8.220 18.784 1.00 94.50 224 GLY A N 1
ATOM 1754 C CA . GLY A 1 224 ? -5.400 8.305 20.010 1.00 94.50 224 GLY A CA 1
ATOM 1755 C C . GLY A 1 224 ? -5.874 7.376 21.129 1.00 94.50 224 GLY A C 1
ATOM 1756 O O . GLY A 1 224 ? -6.802 6.577 20.959 1.00 94.50 224 GLY A O 1
ATOM 1757 N N . LYS A 1 225 ? -5.237 7.487 22.298 1.00 95.38 225 LYS A N 1
ATOM 1758 C CA . LYS A 1 225 ? -5.475 6.595 23.450 1.00 95.38 225 LYS A CA 1
ATOM 1759 C C . LYS A 1 225 ? -6.917 6.647 23.958 1.00 95.38 225 LYS A C 1
ATOM 1761 O O . LYS A 1 225 ? -7.471 5.621 24.334 1.00 95.38 225 LYS A O 1
ATOM 1766 N N . ALA A 1 226 ? -7.519 7.836 23.971 1.00 93.81 226 ALA A N 1
ATOM 1767 C CA . ALA A 1 226 ? -8.832 8.070 24.575 1.00 93.81 226 ALA A CA 1
ATOM 1768 C C . ALA A 1 226 ? -9.986 7.304 23.898 1.00 93.81 226 ALA A C 1
ATOM 1770 O O . ALA A 1 226 ? -11.012 7.093 24.536 1.00 93.81 226 ALA A O 1
ATOM 1771 N N . ASN A 1 227 ? -9.811 6.890 22.638 1.00 94.56 227 ASN A N 1
ATOM 1772 C CA . ASN A 1 227 ? -10.837 6.204 21.840 1.00 94.56 227 ASN A CA 1
ATOM 1773 C C . ASN A 1 227 ? -10.516 4.712 21.583 1.00 94.56 227 ASN A C 1
ATOM 1775 O O . ASN A 1 227 ? -11.234 4.040 20.838 1.00 94.56 227 ASN A O 1
ATOM 1779 N N . ARG A 1 228 ? -9.448 4.184 22.208 1.00 95.62 228 ARG A N 1
ATOM 1780 C CA . ARG A 1 228 ? -9.105 2.750 22.216 1.00 95.62 228 ARG A CA 1
ATOM 1781 C C . ARG A 1 228 ? -9.954 1.986 23.238 1.00 95.62 228 ARG A C 1
ATOM 1783 O O . ARG A 1 228 ? -10.461 2.562 24.197 1.00 95.62 228 ARG A O 1
ATOM 1790 N N . GLY A 1 229 ? -10.048 0.669 23.068 1.00 95.38 229 GLY A N 1
ATOM 1791 C CA . GLY A 1 229 ? -10.781 -0.250 23.937 1.00 95.38 229 GLY A CA 1
ATOM 1792 C C . GLY A 1 229 ? -12.137 -0.678 23.370 1.00 95.38 229 GLY A C 1
ATOM 1793 O O . GLY A 1 229 ? -12.600 -0.174 22.345 1.00 95.38 229 GLY A O 1
ATOM 1794 N N . GLY A 1 230 ? -12.772 -1.641 24.046 1.00 95.31 230 GLY A N 1
ATOM 1795 C CA . GLY A 1 230 ? -14.114 -2.136 23.719 1.00 95.31 230 GLY A CA 1
ATOM 1796 C C . GLY A 1 230 ? -14.289 -2.480 22.237 1.00 95.31 230 GLY A C 1
ATOM 1797 O O . GLY A 1 230 ? -13.472 -3.180 21.644 1.00 95.31 230 GLY A O 1
ATOM 1798 N N . SER A 1 231 ? -15.338 -1.937 21.624 1.00 95.88 231 SER A N 1
ATOM 1799 C CA . SER A 1 231 ? -15.705 -2.204 20.229 1.00 95.88 231 SER A CA 1
ATOM 1800 C C . SER A 1 231 ? -14.666 -1.738 19.200 1.00 95.88 231 SER A C 1
ATOM 1802 O O . SER A 1 231 ? -14.545 -2.347 18.140 1.00 95.88 231 SER A O 1
ATOM 1804 N N . THR A 1 232 ? -13.898 -0.684 19.498 1.00 97.69 232 THR A N 1
ATOM 1805 C CA . THR A 1 232 ? -12.787 -0.243 18.636 1.00 97.69 232 THR A CA 1
ATOM 1806 C C . THR A 1 232 ? -11.705 -1.315 18.575 1.00 97.69 232 THR A C 1
ATOM 1808 O O . THR A 1 232 ? -11.205 -1.650 17.504 1.00 97.69 232 THR A O 1
ATOM 1811 N N . ASP A 1 233 ? -11.373 -1.890 19.727 1.00 98.25 233 ASP A N 1
ATOM 1812 C CA . ASP A 1 233 ? -10.366 -2.937 19.841 1.00 98.25 233 ASP A CA 1
ATOM 1813 C C . ASP A 1 233 ? -10.774 -4.222 19.125 1.00 98.25 233 ASP A C 1
ATOM 1815 O O . ASP A 1 233 ? -9.913 -4.868 18.531 1.00 98.25 233 ASP A O 1
ATOM 1819 N N . GLU A 1 234 ? -12.067 -4.548 19.134 1.00 98.19 234 GLU A N 1
ATOM 1820 C CA . GLU A 1 234 ? -12.625 -5.671 18.379 1.00 98.19 234 GLU A CA 1
ATOM 1821 C C . GLU A 1 234 ? -12.470 -5.465 16.865 1.00 98.19 234 GLU A C 1
ATOM 1823 O O . GLU A 1 234 ? -12.093 -6.402 16.167 1.00 98.19 234 GLU A O 1
ATOM 1828 N N . LEU A 1 235 ? -12.708 -4.253 16.341 1.00 98.44 235 LEU A N 1
ATOM 1829 C CA . LEU A 1 235 ? -12.476 -3.947 14.920 1.00 98.44 235 LEU A CA 1
ATOM 1830 C C . LEU A 1 235 ? -10.991 -3.963 14.548 1.00 98.44 235 LEU A C 1
ATOM 1832 O O . LEU A 1 235 ? -10.647 -4.429 13.464 1.00 98.44 235 LEU A O 1
ATOM 1836 N N . ILE A 1 236 ? -10.104 -3.524 15.444 1.00 98.62 236 ILE A N 1
ATOM 1837 C CA . ILE A 1 236 ? -8.653 -3.640 15.234 1.00 98.62 236 ILE A CA 1
ATOM 1838 C C . ILE A 1 236 ? -8.249 -5.110 15.093 1.00 98.62 236 ILE A C 1
ATOM 1840 O O . ILE A 1 236 ? -7.506 -5.444 14.173 1.00 98.62 236 ILE A O 1
ATOM 1844 N N . ASP A 1 237 ? -8.775 -5.987 15.950 1.00 98.50 237 ASP A N 1
ATOM 1845 C CA . ASP A 1 237 ? -8.479 -7.425 15.907 1.00 98.50 237 ASP A CA 1
ATOM 1846 C C . ASP A 1 237 ? -8.994 -8.096 14.617 1.00 98.50 237 ASP A C 1
ATOM 1848 O O . ASP A 1 237 ? -8.471 -9.133 14.212 1.00 98.50 237 ASP A O 1
ATOM 1852 N N . ILE A 1 238 ? -9.991 -7.499 13.954 1.00 98.62 238 ILE A N 1
ATOM 1853 C CA . ILE A 1 238 ? -10.544 -7.965 12.674 1.00 98.62 238 ILE A CA 1
ATOM 1854 C C . ILE A 1 238 ? -9.700 -7.487 11.489 1.00 98.62 238 ILE A C 1
ATOM 1856 O O . ILE A 1 238 ? -9.393 -8.276 10.600 1.00 98.62 238 ILE A O 1
ATOM 1860 N N . VAL A 1 239 ? -9.351 -6.199 11.456 1.00 98.75 239 VAL A N 1
ATOM 1861 C CA . VAL A 1 239 ? -8.720 -5.561 10.288 1.00 98.75 239 VAL A CA 1
ATOM 1862 C C . VAL A 1 239 ? -7.216 -5.819 10.237 1.00 98.75 239 VAL A C 1
ATOM 1864 O O . VAL A 1 239 ? -6.668 -6.094 9.168 1.00 98.75 239 VAL A O 1
ATOM 1867 N N . LEU A 1 240 ? -6.535 -5.755 11.385 1.00 98.69 240 LEU A N 1
ATOM 1868 C CA . LEU A 1 240 ? -5.073 -5.787 11.447 1.00 98.69 240 LEU A CA 1
ATOM 1869 C C . LEU A 1 240 ? -4.459 -7.043 10.808 1.00 98.69 240 LEU A C 1
ATOM 1871 O O . LEU A 1 240 ? -3.534 -6.876 10.016 1.00 98.69 240 LEU A O 1
ATOM 1875 N N . PRO A 1 241 ? -4.959 -8.273 11.057 1.00 98.19 241 PRO A N 1
ATOM 1876 C CA . PRO A 1 241 ? -4.376 -9.486 10.475 1.00 98.19 241 PRO A CA 1
ATOM 1877 C C . PRO A 1 241 ? -4.377 -9.532 8.943 1.00 98.19 241 PRO A C 1
ATOM 1879 O O . PRO A 1 241 ? -3.658 -10.338 8.363 1.00 98.19 241 PRO A O 1
ATOM 1882 N N . ARG A 1 242 ? -5.217 -8.713 8.301 1.00 97.06 242 ARG A N 1
ATOM 1883 C CA . ARG A 1 242 ? -5.402 -8.647 6.846 1.00 97.06 242 ARG A CA 1
ATOM 1884 C C . ARG A 1 242 ? -4.716 -7.428 6.228 1.00 97.06 242 ARG A C 1
ATOM 1886 O O . ARG A 1 242 ? -4.844 -7.208 5.033 1.00 97.06 242 ARG A O 1
ATOM 1893 N N . SER A 1 243 ? -4.041 -6.616 7.040 1.00 97.75 243 SER A N 1
ATOM 1894 C CA . SER A 1 243 ? -3.417 -5.368 6.606 1.00 97.75 243 SER A CA 1
ATOM 1895 C C . SER A 1 243 ? -1.954 -5.578 6.220 1.00 97.75 243 SER A C 1
ATOM 1897 O O . SER A 1 243 ? -1.224 -6.269 6.921 1.00 97.75 243 SER A O 1
ATOM 1899 N N . ILE A 1 244 ? -1.490 -4.910 5.164 1.00 94.56 244 ILE A N 1
ATOM 1900 C CA . ILE A 1 244 ? -0.071 -4.901 4.769 1.00 94.56 244 ILE A CA 1
ATOM 1901 C C . ILE A 1 244 ? 0.758 -3.918 5.612 1.00 94.56 244 ILE A C 1
ATOM 1903 O O . ILE A 1 244 ? 1.971 -4.062 5.770 1.00 94.56 244 ILE A O 1
ATOM 1907 N N . THR A 1 245 ? 0.107 -2.900 6.179 1.00 96.44 245 THR A N 1
ATOM 1908 C CA . THR A 1 245 ? 0.715 -1.936 7.098 1.00 96.44 245 THR A CA 1
ATOM 1909 C C . THR A 1 245 ? -0.347 -1.340 8.019 1.00 96.44 245 THR A C 1
ATOM 1911 O O . THR A 1 245 ? -1.521 -1.230 7.662 1.00 96.44 245 THR A O 1
ATOM 1914 N N . VAL A 1 246 ? 0.085 -0.929 9.208 1.00 98.62 246 VAL A N 1
ATOM 1915 C CA . VAL A 1 246 ? -0.735 -0.241 10.206 1.00 98.62 246 VAL A CA 1
ATOM 1916 C C . VAL A 1 246 ? -0.162 1.147 10.469 1.00 98.62 246 VAL A C 1
ATOM 1918 O O . VAL A 1 246 ? 1.031 1.276 10.741 1.00 98.62 246 VAL A O 1
ATOM 1921 N N . TRP A 1 247 ? -1.000 2.179 10.420 1.00 98.44 247 TRP A N 1
ATOM 1922 C CA . TRP A 1 247 ? -0.647 3.564 10.729 1.00 98.44 247 TRP A CA 1
ATOM 1923 C C . TRP A 1 247 ? -1.359 4.019 11.988 1.00 98.44 247 TRP A C 1
ATOM 1925 O O . TRP A 1 247 ? -2.590 4.062 12.028 1.00 98.44 247 TRP A O 1
ATOM 1935 N N . ILE A 1 248 ? -0.594 4.373 13.018 1.00 98.19 248 ILE A N 1
ATOM 1936 C CA . ILE A 1 248 ? -1.156 4.779 14.306 1.00 98.19 248 ILE A CA 1
ATOM 1937 C C . ILE A 1 248 ? -0.561 6.086 14.798 1.00 98.19 248 ILE A C 1
ATOM 1939 O O . ILE A 1 248 ? 0.626 6.349 14.612 1.00 98.19 248 ILE A O 1
ATOM 1943 N N . VAL A 1 249 ? -1.356 6.864 15.531 1.00 96.81 249 VAL A N 1
ATOM 1944 C CA . VAL A 1 249 ? -0.789 7.857 16.455 1.00 96.81 249 VAL A CA 1
ATOM 1945 C C . VAL A 1 249 ? -0.139 7.105 17.617 1.00 96.81 249 VAL A C 1
ATOM 1947 O O . VAL A 1 249 ? -0.780 6.231 18.196 1.00 96.81 249 VAL A O 1
ATOM 1950 N N . GLU A 1 250 ? 1.102 7.437 17.966 1.00 96.00 250 GLU A N 1
ATOM 1951 C CA . GLU A 1 250 ? 1.969 6.678 18.882 1.00 96.00 250 GLU A CA 1
ATOM 1952 C C . GLU A 1 250 ? 1.306 6.349 20.230 1.00 96.00 250 GLU A C 1
ATOM 1954 O O . GLU A 1 250 ? 1.337 5.203 20.676 1.00 96.00 250 GLU A O 1
ATOM 1959 N N . GLU A 1 251 ? 0.616 7.316 20.847 1.00 96.25 251 GLU A N 1
ATOM 1960 C CA . GLU A 1 251 ? -0.079 7.108 22.128 1.00 96.25 251 GLU A CA 1
ATOM 1961 C C . GLU A 1 251 ? -1.177 6.029 22.077 1.00 96.25 251 GLU A C 1
ATOM 1963 O O . GLU A 1 251 ? -1.608 5.527 23.115 1.00 96.25 251 GLU A O 1
ATOM 1968 N N . SER A 1 252 ? -1.625 5.643 20.881 1.00 97.06 252 SER A N 1
ATOM 1969 C CA . SER A 1 252 ? -2.628 4.594 20.686 1.00 97.06 252 SER A CA 1
ATOM 1970 C C . SER A 1 252 ? -2.105 3.198 21.023 1.00 97.06 252 SER A C 1
ATOM 1972 O O . SER A 1 252 ? -2.911 2.298 21.237 1.00 97.06 252 SER A O 1
ATOM 1974 N N . ASP A 1 253 ? -0.782 3.015 21.076 1.00 98.06 253 ASP A N 1
ATOM 1975 C CA . ASP A 1 253 ? -0.121 1.761 21.458 1.00 98.06 253 ASP A CA 1
ATOM 1976 C C . ASP A 1 253 ? 0.380 1.774 22.914 1.00 98.06 253 ASP A C 1
ATOM 1978 O O . ASP A 1 253 ? 1.356 1.114 23.273 1.00 98.06 253 ASP A O 1
ATOM 1982 N N . PHE A 1 254 ? -0.283 2.542 23.786 1.00 97.56 254 PHE A N 1
ATOM 1983 C CA . PHE A 1 254 ? 0.080 2.670 25.203 1.00 97.56 254 PHE A CA 1
ATOM 1984 C C . PHE A 1 254 ? 0.145 1.330 25.959 1.00 97.56 254 PHE A C 1
ATOM 1986 O O . PHE A 1 254 ? 0.849 1.230 26.961 1.00 97.56 254 PHE A O 1
ATOM 1993 N N . ASP A 1 255 ? -0.597 0.318 25.507 1.00 97.94 255 ASP A N 1
ATOM 1994 C CA . ASP A 1 255 ? -0.671 -1.027 26.083 1.00 97.94 255 ASP A CA 1
ATOM 1995 C C . ASP A 1 255 ? 0.080 -2.081 25.250 1.00 97.94 255 ASP A C 1
ATOM 1997 O O . ASP A 1 255 ? -0.038 -3.283 25.514 1.00 97.94 255 ASP A O 1
ATOM 2001 N N . LYS A 1 256 ? 0.837 -1.647 24.233 1.00 98.25 256 LYS A N 1
ATOM 2002 C CA . LYS A 1 256 ? 1.552 -2.492 23.268 1.00 98.25 256 LYS A CA 1
ATOM 2003 C C . LYS A 1 256 ? 0.662 -3.433 22.449 1.00 98.25 256 LYS A C 1
ATOM 2005 O O . LYS A 1 256 ? 1.173 -4.412 21.902 1.00 98.25 256 LYS A O 1
ATOM 2010 N N . LYS A 1 257 ? -0.657 -3.204 22.357 1.00 98.31 257 LYS A N 1
ATOM 2011 C CA . LYS A 1 257 ? -1.543 -4.047 21.535 1.00 98.31 257 LYS A CA 1
ATOM 2012 C C . LYS A 1 257 ? -1.180 -3.994 20.049 1.00 98.31 257 LYS A C 1
ATOM 2014 O O . LYS A 1 257 ? -1.076 -5.059 19.447 1.00 98.31 257 LYS A O 1
ATOM 2019 N N . PHE A 1 258 ? -0.969 -2.814 19.461 1.00 98.62 258 PHE A N 1
ATOM 2020 C CA . PHE A 1 258 ? -0.565 -2.715 18.055 1.00 98.62 258 PHE A CA 1
ATOM 2021 C C . PHE A 1 258 ? 0.802 -3.345 17.833 1.00 98.62 258 PHE A C 1
ATOM 2023 O O . PHE A 1 258 ? 0.930 -4.123 16.894 1.00 98.62 258 PHE A O 1
ATOM 2030 N N . THR A 1 259 ? 1.777 -3.079 18.713 1.00 98.56 259 THR A N 1
ATOM 2031 C CA . THR A 1 259 ? 3.103 -3.719 18.637 1.00 98.56 259 THR A CA 1
ATOM 2032 C C . THR A 1 259 ? 2.966 -5.246 18.599 1.00 98.56 259 THR A C 1
ATOM 2034 O O . THR A 1 259 ? 3.367 -5.871 17.621 1.00 98.56 259 THR A O 1
ATOM 2037 N N . ARG A 1 260 ? 2.298 -5.849 19.597 1.00 98.56 260 ARG A N 1
ATOM 2038 C CA . ARG A 1 260 ? 2.127 -7.313 19.674 1.00 98.56 260 ARG A CA 1
ATOM 2039 C C . ARG A 1 260 ? 1.389 -7.898 18.472 1.00 98.56 260 ARG A C 1
ATOM 2041 O O . ARG A 1 260 ? 1.742 -8.976 18.002 1.00 98.56 260 ARG A O 1
ATOM 2048 N N . LEU A 1 261 ? 0.325 -7.240 18.010 1.00 98.38 261 LEU A N 1
ATOM 2049 C CA . LEU A 1 261 ? -0.463 -7.733 16.880 1.00 98.38 261 LEU A CA 1
ATOM 2050 C C . LEU A 1 261 ? 0.308 -7.626 15.562 1.00 98.38 261 LEU A C 1
ATOM 2052 O O . LEU A 1 261 ? 0.286 -8.570 14.778 1.00 98.38 261 LEU A O 1
ATOM 2056 N N . CYS A 1 262 ? 1.015 -6.520 15.336 1.00 98.50 262 CYS A N 1
ATOM 2057 C CA . CYS A 1 262 ? 1.834 -6.337 14.141 1.00 98.50 262 CYS A CA 1
ATOM 2058 C C . CYS A 1 262 ? 2.970 -7.363 14.087 1.00 98.50 262 CYS A C 1
ATOM 2060 O O . CYS A 1 262 ? 3.145 -8.005 13.059 1.00 98.50 262 CYS A O 1
ATOM 2062 N N . GLU A 1 263 ? 3.669 -7.602 15.202 1.00 98.06 263 GLU A N 1
ATOM 2063 C CA . GLU A 1 263 ? 4.692 -8.654 15.300 1.00 98.06 263 GLU A CA 1
ATOM 2064 C C . GLU A 1 263 ? 4.108 -10.043 15.015 1.00 98.06 263 GLU A C 1
ATOM 2066 O O . GLU A 1 263 ? 4.629 -10.780 14.180 1.00 98.06 263 GLU A O 1
ATOM 2071 N N . LYS A 1 264 ? 2.981 -10.384 15.655 1.00 98.12 264 LYS A N 1
ATOM 2072 C CA . LYS A 1 264 ? 2.303 -11.675 15.472 1.00 98.12 264 LYS A CA 1
ATOM 2073 C C . LYS A 1 264 ? 1.933 -11.945 14.012 1.00 98.12 264 LYS A C 1
ATOM 2075 O O . LYS A 1 264 ? 2.008 -13.089 13.572 1.00 98.12 264 LYS A O 1
ATOM 2080 N N . HIS A 1 265 ? 1.500 -10.916 13.290 1.00 96.38 265 HIS A N 1
ATOM 2081 C CA . HIS A 1 265 ? 1.034 -11.031 11.909 1.00 96.38 265 HIS A CA 1
ATOM 2082 C C . HIS A 1 265 ? 2.085 -10.604 10.873 1.00 96.38 265 HIS A C 1
ATOM 2084 O O . HIS A 1 265 ? 1.786 -10.604 9.686 1.00 96.38 265 HIS A O 1
ATOM 2090 N N . SER A 1 266 ? 3.312 -10.276 11.301 1.00 94.44 266 SER A N 1
ATOM 2091 C CA . SER A 1 266 ? 4.382 -9.759 10.431 1.00 94.44 266 SER A CA 1
ATOM 2092 C C . SER A 1 266 ? 3.956 -8.535 9.603 1.00 94.44 266 SER A C 1
ATOM 2094 O O . SER A 1 266 ? 4.352 -8.370 8.452 1.00 94.44 266 SER A O 1
ATOM 2096 N N . VAL A 1 267 ? 3.145 -7.661 10.204 1.00 95.94 267 VAL A N 1
ATOM 2097 C CA . VAL A 1 267 ? 2.632 -6.436 9.581 1.00 95.94 267 VAL A CA 1
ATOM 2098 C C . VAL A 1 267 ? 3.518 -5.256 9.962 1.00 95.94 267 VAL A C 1
ATOM 2100 O O . VAL A 1 267 ? 3.888 -5.090 11.125 1.00 95.94 267 VAL A O 1
ATOM 2103 N N . LYS A 1 268 ? 3.842 -4.388 8.998 1.00 94.94 268 LYS A N 1
ATOM 2104 C CA . LYS A 1 268 ? 4.620 -3.173 9.270 1.00 94.94 268 LYS A CA 1
ATOM 2105 C C . LYS A 1 268 ? 3.811 -2.200 10.134 1.00 94.94 268 LYS A C 1
ATOM 2107 O O . LYS A 1 268 ? 2.754 -1.729 9.716 1.00 94.94 268 LYS A O 1
ATOM 2112 N N . LEU A 1 269 ? 4.345 -1.836 11.299 1.00 98.06 269 LEU A N 1
ATOM 2113 C CA . LEU A 1 269 ? 3.791 -0.789 12.158 1.00 98.06 269 LEU A CA 1
ATOM 2114 C C . LEU A 1 269 ? 4.480 0.553 11.880 1.00 98.06 269 LEU A C 1
ATOM 2116 O O . LEU A 1 269 ? 5.699 0.662 11.987 1.00 98.06 269 LEU A O 1
ATOM 2120 N N . VAL A 1 270 ? 3.697 1.580 11.551 1.00 97.44 270 VAL A N 1
ATOM 2121 C CA . VAL A 1 270 ? 4.150 2.969 11.401 1.00 97.44 270 VAL A CA 1
ATOM 2122 C C . VAL A 1 270 ? 3.494 3.810 12.487 1.00 97.44 270 VAL A C 1
ATOM 2124 O O . VAL A 1 270 ? 2.267 3.897 12.576 1.00 97.44 270 VAL A O 1
ATOM 2127 N N . THR A 1 271 ? 4.319 4.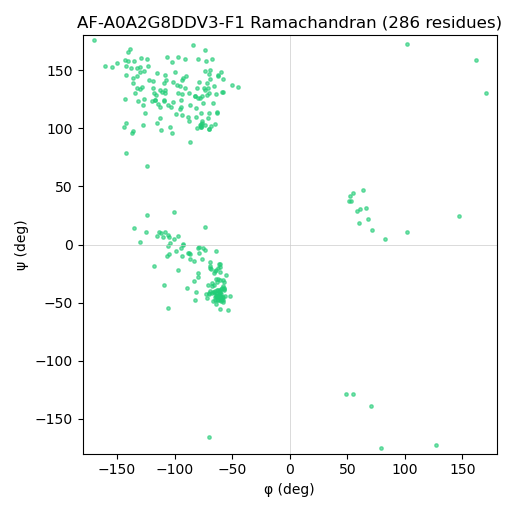441 13.313 1.00 96.50 271 THR A N 1
ATOM 2128 C CA . THR A 1 271 ? 3.879 5.281 14.428 1.00 96.50 271 THR A CA 1
ATOM 2129 C C . THR A 1 271 ? 4.156 6.747 14.142 1.00 96.50 271 THR A C 1
ATOM 2131 O O . THR A 1 271 ? 5.237 7.088 13.666 1.00 96.50 271 THR A O 1
ATOM 2134 N N . MET A 1 272 ? 3.220 7.622 14.499 1.00 94.62 272 MET A N 1
ATOM 2135 C CA . MET A 1 272 ? 3.383 9.070 14.373 1.00 94.62 272 MET A CA 1
ATOM 2136 C C . MET A 1 272 ? 3.075 9.790 15.685 1.00 94.62 272 MET A C 1
ATOM 2138 O O . MET A 1 272 ? 2.065 9.512 16.329 1.00 94.62 272 MET A O 1
ATOM 2142 N N . ILE A 1 273 ? 3.919 10.749 16.073 1.00 88.62 273 ILE A N 1
ATOM 2143 C CA . ILE A 1 273 ? 3.744 11.505 17.327 1.00 88.62 273 ILE A CA 1
ATOM 2144 C C . ILE A 1 273 ? 2.455 12.339 17.273 1.00 88.62 273 ILE A C 1
ATOM 2146 O O . ILE A 1 273 ? 1.717 12.442 18.251 1.00 88.62 273 ILE A O 1
ATOM 2150 N N . LYS A 1 274 ? 2.171 12.945 16.114 1.00 86.56 274 LYS A N 1
ATOM 2151 C CA . LYS A 1 274 ? 0.995 13.791 15.884 1.00 86.56 274 LYS A CA 1
ATOM 2152 C C . LYS A 1 274 ? 0.228 13.313 14.661 1.00 86.56 274 LYS A C 1
ATOM 2154 O O . LYS A 1 274 ? 0.823 12.860 13.692 1.00 86.56 274 LYS A O 1
ATOM 2159 N N . ARG A 1 275 ? -1.093 13.511 14.677 1.00 84.06 275 ARG A N 1
ATOM 2160 C CA . ARG A 1 275 ? -1.989 13.177 13.553 1.00 84.06 275 ARG A CA 1
ATOM 2161 C C . ARG A 1 275 ? -1.598 13.868 12.245 1.00 84.06 275 ARG A C 1
ATOM 2163 O O . ARG A 1 275 ? -1.791 13.291 11.187 1.00 84.06 275 ARG A O 1
ATOM 2170 N N . ASP A 1 276 ? -1.042 15.078 12.308 1.00 84.31 276 ASP A N 1
ATOM 2171 C CA . ASP A 1 276 ? -0.612 15.818 11.112 1.00 84.31 276 ASP A CA 1
ATOM 2172 C C . ASP A 1 276 ? 0.594 15.179 10.407 1.00 84.31 276 ASP A C 1
ATOM 2174 O O . ASP A 1 276 ? 0.768 15.384 9.211 1.00 84.31 276 ASP A O 1
ATOM 2178 N N . SER A 1 277 ? 1.384 14.355 11.104 1.00 91.38 277 SER A N 1
ATOM 2179 C CA . SER A 1 277 ? 2.471 13.574 10.497 1.00 91.38 277 SER A CA 1
ATOM 2180 C C . SER A 1 277 ? 1.957 12.388 9.668 1.00 91.38 277 SER A C 1
ATOM 2182 O O . SER A 1 277 ? 2.739 11.734 8.986 1.00 91.38 277 SER A O 1
ATOM 2184 N N . LEU A 1 278 ? 0.641 12.126 9.651 1.00 94.69 278 LEU A N 1
ATOM 2185 C CA . LEU A 1 278 ? 0.045 11.132 8.755 1.00 94.69 278 LEU A CA 1
ATOM 2186 C C . LEU A 1 278 ? 0.337 11.447 7.279 1.00 94.69 278 LEU A C 1
ATOM 2188 O O . LEU A 1 278 ? 0.458 10.528 6.475 1.00 94.69 278 LEU A O 1
ATOM 2192 N N . VAL A 1 279 ? 0.478 12.729 6.920 1.00 95.81 279 VAL A N 1
ATOM 2193 C CA . VAL A 1 279 ? 0.829 13.139 5.551 1.00 95.81 279 VAL A CA 1
ATOM 2194 C C . VAL A 1 279 ? 2.150 12.518 5.080 1.00 95.81 279 VAL A C 1
ATOM 2196 O O . VAL A 1 279 ? 2.251 12.124 3.923 1.00 95.81 279 VAL A O 1
ATOM 2199 N N . GLU A 1 280 ? 3.135 12.390 5.971 1.00 93.06 280 GLU A N 1
ATOM 2200 C CA . GLU A 1 280 ? 4.449 11.808 5.671 1.00 93.06 280 GLU A CA 1
ATOM 2201 C C . GLU A 1 280 ? 4.322 10.296 5.487 1.00 93.06 280 GLU A C 1
ATOM 2203 O O . GLU A 1 280 ? 4.762 9.768 4.474 1.00 93.06 280 GLU A O 1
ATOM 2208 N N . ALA A 1 281 ? 3.598 9.614 6.382 1.00 92.75 281 ALA A N 1
ATOM 2209 C CA . ALA A 1 281 ? 3.336 8.180 6.251 1.00 92.75 281 ALA A CA 1
ATOM 2210 C C . ALA A 1 281 ? 2.610 7.827 4.938 1.00 92.75 281 ALA A C 1
ATOM 2212 O O . ALA A 1 281 ? 2.917 6.809 4.320 1.00 92.75 281 ALA A O 1
ATOM 2213 N N . ILE A 1 282 ? 1.674 8.676 4.496 1.00 93.94 282 ILE A N 1
ATOM 2214 C CA . ILE A 1 282 ? 0.984 8.516 3.209 1.00 93.94 282 ILE A CA 1
ATOM 2215 C C . ILE A 1 282 ? 1.964 8.717 2.046 1.00 93.94 282 ILE A C 1
ATOM 2217 O O . ILE A 1 282 ? 2.010 7.875 1.151 1.00 93.94 282 ILE A O 1
ATOM 2221 N N . ARG A 1 283 ? 2.761 9.792 2.056 1.00 90.56 283 ARG A N 1
ATOM 2222 C CA . ARG A 1 283 ? 3.755 10.061 1.002 1.00 90.56 283 ARG A CA 1
ATOM 2223 C C . ARG A 1 283 ? 4.778 8.943 0.875 1.00 90.56 283 ARG A C 1
ATOM 2225 O O . ARG A 1 283 ? 4.980 8.434 -0.222 1.00 90.56 283 ARG A O 1
ATOM 2232 N N . ASP A 1 284 ? 5.328 8.493 1.995 1.00 87.00 284 ASP A N 1
ATOM 2233 C CA . ASP A 1 284 ? 6.303 7.407 2.034 1.00 87.00 284 ASP A CA 1
ATOM 2234 C C . ASP A 1 284 ? 5.712 6.092 1.516 1.00 87.00 284 ASP A C 1
ATOM 2236 O O . ASP A 1 284 ? 6.384 5.328 0.825 1.00 87.00 284 ASP A O 1
ATOM 2240 N N . HIS A 1 285 ? 4.449 5.804 1.846 1.00 87.62 285 HIS A N 1
ATOM 2241 C CA . HIS A 1 285 ? 3.802 4.573 1.406 1.00 87.62 285 HIS A CA 1
ATOM 2242 C C . HIS A 1 285 ? 3.468 4.590 -0.091 1.00 87.62 285 HIS A C 1
ATOM 2244 O O . HIS A 1 285 ? 3.692 3.588 -0.770 1.00 87.62 285 HIS A O 1
ATOM 2250 N N . PHE A 1 286 ? 2.960 5.715 -0.606 1.00 85.81 286 PHE A N 1
ATOM 2251 C CA . PHE A 1 286 ? 2.509 5.852 -1.997 1.00 85.81 286 PHE A CA 1
ATOM 2252 C C . PHE A 1 286 ? 3.556 6.428 -2.967 1.00 85.81 286 PHE A C 1
ATOM 2254 O O . PHE A 1 286 ? 3.281 6.499 -4.168 1.00 85.81 286 PHE A O 1
ATOM 2261 N N . GLY A 1 287 ? 4.740 6.811 -2.480 1.00 82.12 287 GLY A N 1
ATOM 2262 C CA . GLY A 1 287 ? 5.808 7.422 -3.275 1.00 82.12 287 GLY A CA 1
ATOM 2263 C C . GLY A 1 287 ? 5.412 8.781 -3.862 1.00 82.12 287 GLY A C 1
ATOM 2264 O O . GLY A 1 287 ? 5.578 8.984 -5.066 1.00 82.12 287 GLY A O 1
ATOM 2265 N N . LEU A 1 288 ? 4.828 9.659 -3.034 1.00 81.69 288 LEU A N 1
ATOM 2266 C CA . LEU A 1 288 ? 4.291 10.981 -3.412 1.00 81.69 288 LEU A CA 1
ATOM 2267 C C . LEU A 1 288 ? 5.126 12.155 -2.886 1.00 81.69 288 LEU A C 1
ATOM 2269 O O . LEU A 1 288 ? 5.697 12.033 -1.781 1.00 81.69 288 LEU A O 1
#

Mean predicted aligned error: 12.63 Å

Sequence (288 aa):
MKRSVVLFMIIMALVFVFSGCDALQGLLSPEPVEVIVEEETVEFRIAKVKGPSGRTDEETAVFTWTIEDPDRQIANYEFRKDGGDWLEFCLETEYAWTSYSRGPHSFEVRAQDINGAYSYALIWKFTYGVKYPVIITSAGQSIGTLPTSMNARKANLEFLQDDTILAEELTEENAGTLIIVVGVSLRGLGAKGLTLEQEKQRIRSLLDKAEAIGVDVILAYVEGKANRGGSTDELIDIVLPRSITVWIVEESDFDKKFTRLCEKHSVKLVTMIKRDSLVEAIRDHFGL

Secondary structure (DSSP, 8-state):
--------SSGGGTTTS--S-TT-TTS------------------EEEEE---EEE--SEEEEEEEES-TTSPEEEEEEEETT---EE-TT--EEEEE-PPSEEEEEEEEEEETTS-BPPPEEEEEEE-PPSSEEEEEESS-TTHHHHHHHHHHTT--EEE-TT--GGG--TTT-SEEEEEE---HHHHHHTT--HHHHHHHHHHHHHHHHHTT-EEEEEE-S-GGG-SHHHHHHHHHHGGG-SEEEEEGGGGTTSHHHHHHHHHTPEEEEESSGGGHHHHHHHHHT-